Protein AF-A0A0C3SB70-F1 (afdb_monomer_lite)

InterPro domains:
  IPR002893 Zinc finger, MYND-type [PF01753] (57-102)
  IPR002893 Zinc finger, MYND-type [PS50865] (57-102)

pLDDT: mean 76.11, std 19.84, range [34.41, 97.38]

Secondary structure (DSSP, 8-state):
------TT-S--S----HHHHT-HHHHHHHHHHHHHHHHHHHHHHHHHHH-GGGTBBTTT-PEESSGGGSEEP-SS--TTT--EESSHHHHHHHHHHHHHHHS-SS--HHHHHHHTT-SS-S--------------------TTTTT-GGG-EEEEEE-TTSPEEEEEESSS-HHHHHHHHHHHHHHTT--

Sequence (191 aa):
MGCRWRADCPYEGKHDIERFEKLEDLWRAHDERKAEMASAEESREKKVQANPYHYICAGCGLEGTHRSGLQRCGGKCSKQWKPAYCSRDCQRLDWKRHKPFCRSEGAADAWAMSLQRSAPGSDSRSVPYASSTLEPSYIARSYTDVASRKYERRVTTLAPDGRTIQIASSTMTPSSMRELRDVLLRDSLVL

Radius of gyration: 22.34 Å; chains: 1; bounding box: 48×44×57 Å

Foldseek 3Di:
DDPDPDPPPVPPDDPPCVVVVVVVVVVVVVVVVVVVVVVVVVVQVVVCVQQVQLQAAPQQGKGQSDSLLWDWDPALADPRPTGTHNDVVSCVNCCVVCVVRRHDNDPPPVVVVVVVVDDDDDDDDDDDDDDDPDDPPPPPDDPVCLPPSNNKIWDWAQALVRDIDIDIHSPDRPVRSSVVRVVRVVVSVPD

Organism: Phlebiopsis gigantea (strain 11061_1 CR5-6) (NCBI:txid745531)

Structure (mmCIF, N/CA/C/O backbone):
data_AF-A0A0C3SB70-F1
#
_entry.id   AF-A0A0C3SB70-F1
#
loop_
_atom_site.group_PDB
_atom_site.id
_atom_site.type_symbol
_atom_site.label_atom_id
_atom_site.label_alt_id
_atom_site.label_comp_id
_atom_site.label_asym_id
_atom_site.label_entity_id
_atom_site.label_seq_id
_atom_site.pdbx_PDB_ins_code
_atom_site.Cartn_x
_atom_site.Cartn_y
_atom_site.Cartn_z
_atom_site.occupancy
_atom_site.B_iso_or_equiv
_atom_site.auth_seq_id
_atom_site.auth_comp_id
_atom_site.auth_asym_id
_atom_site.auth_atom_id
_atom_site.pdbx_PDB_model_num
ATOM 1 N N . MET A 1 1 ? 3.218 -23.222 -21.198 1.00 41.03 1 MET A N 1
ATOM 2 C CA . MET A 1 1 ? 4.523 -23.549 -21.808 1.00 41.03 1 MET A CA 1
ATOM 3 C C . MET A 1 1 ? 5.573 -22.675 -21.142 1.00 41.03 1 MET A C 1
ATOM 5 O O . MET A 1 1 ? 5.680 -21.509 -21.482 1.00 41.03 1 MET A O 1
ATOM 9 N N . GLY A 1 2 ? 6.238 -23.185 -20.105 1.00 46.25 2 GLY A N 1
ATOM 10 C CA . GLY A 1 2 ? 7.361 -22.502 -19.462 1.00 46.25 2 GLY A CA 1
ATOM 11 C C . GLY A 1 2 ? 8.655 -23.116 -19.976 1.00 46.25 2 GLY A C 1
ATOM 12 O O . GLY A 1 2 ? 8.756 -24.343 -20.030 1.00 46.25 2 GLY A O 1
ATOM 13 N N . CYS A 1 3 ? 9.616 -22.294 -20.388 1.00 46.09 3 CYS A N 1
ATOM 14 C CA . CYS A 1 3 ? 10.944 -22.770 -20.753 1.00 46.09 3 CYS A CA 1
ATOM 15 C C . CYS A 1 3 ? 11.606 -23.351 -19.496 1.00 46.09 3 CYS A C 1
ATOM 17 O O . CYS A 1 3 ? 12.111 -22.618 -18.650 1.00 46.09 3 CYS A O 1
ATOM 19 N N . ARG 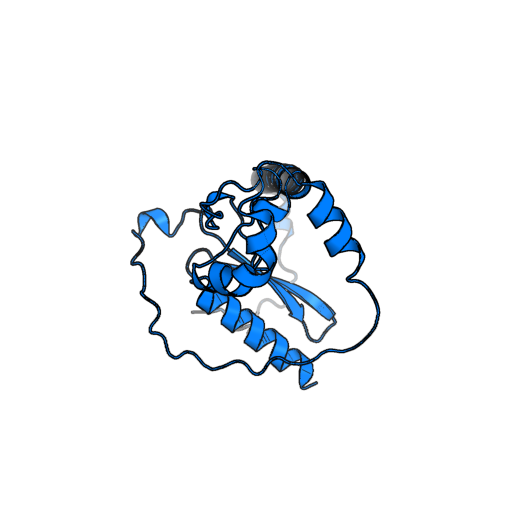A 1 4 ? 11.549 -24.679 -19.342 1.00 54.81 4 ARG A N 1
ATOM 20 C CA . ARG A 1 4 ? 12.392 -25.418 -18.398 1.00 54.81 4 ARG A CA 1
ATOM 21 C C . ARG A 1 4 ? 13.837 -25.096 -18.769 1.00 54.81 4 ARG A C 1
ATOM 23 O O . ARG A 1 4 ? 14.204 -25.310 -19.923 1.00 54.81 4 ARG A O 1
ATOM 30 N N . TRP A 1 5 ? 14.623 -24.606 -17.813 1.00 52.59 5 TRP A N 1
ATOM 31 C CA . TRP A 1 5 ? 16.081 -24.582 -17.924 1.00 52.59 5 TRP A CA 1
ATOM 32 C C . TRP A 1 5 ? 16.526 -25.994 -18.325 1.00 52.59 5 TRP A C 1
ATOM 34 O O . TRP A 1 5 ? 16.388 -26.936 -17.545 1.00 52.59 5 TRP A O 1
ATOM 44 N N . ARG A 1 6 ? 16.931 -26.170 -19.585 1.00 64.00 6 ARG A N 1
ATOM 45 C CA . ARG A 1 6 ? 17.542 -27.413 -20.048 1.00 64.00 6 ARG A CA 1
ATOM 46 C C . ARG A 1 6 ? 19.033 -27.256 -19.805 1.00 64.00 6 ARG A C 1
ATOM 48 O O . ARG A 1 6 ? 19.608 -26.282 -20.279 1.00 64.00 6 ARG A O 1
ATOM 55 N N . ALA A 1 7 ? 19.624 -28.198 -19.074 1.00 61.50 7 ALA A N 1
ATOM 56 C CA . ALA A 1 7 ? 21.077 -28.305 -18.958 1.00 61.50 7 ALA A CA 1
ATOM 57 C C . ALA A 1 7 ? 21.732 -28.429 -20.347 1.00 61.50 7 ALA A C 1
ATOM 59 O O . ALA A 1 7 ? 22.824 -27.929 -20.554 1.00 61.50 7 ALA A O 1
ATOM 60 N N . ASP A 1 8 ? 20.991 -28.968 -21.319 1.00 61.88 8 ASP A N 1
ATOM 61 C CA . ASP A 1 8 ? 21.405 -29.096 -22.717 1.00 61.88 8 ASP A CA 1
ATOM 62 C C . ASP A 1 8 ? 20.968 -27.898 -23.580 1.00 61.88 8 ASP A C 1
ATOM 64 O O . ASP A 1 8 ? 20.611 -28.066 -24.747 1.00 61.88 8 ASP A O 1
ATOM 68 N N . CYS A 1 9 ? 20.889 -26.684 -23.021 1.00 60.03 9 CYS A N 1
ATOM 69 C CA . CYS A 1 9 ? 20.749 -25.498 -23.862 1.00 60.03 9 CYS A CA 1
ATOM 70 C C . CYS A 1 9 ? 22.068 -25.339 -24.636 1.00 60.03 9 CYS A C 1
ATOM 72 O O . CYS A 1 9 ? 23.076 -25.024 -24.010 1.00 60.03 9 CYS A O 1
ATOM 74 N N . PRO A 1 10 ? 22.101 -25.511 -25.972 1.00 62.25 10 PRO A N 1
ATOM 75 C CA . PRO A 1 10 ? 23.348 -25.486 -26.749 1.00 62.25 10 PRO A CA 1
ATOM 76 C C . PRO A 1 10 ? 24.011 -24.096 -26.785 1.00 62.25 10 PRO A C 1
ATOM 78 O O . PRO A 1 10 ? 25.048 -23.906 -27.414 1.00 62.25 10 PRO A O 1
ATOM 81 N N . TYR A 1 11 ? 23.409 -23.111 -26.117 1.00 60.12 11 TYR A N 1
ATOM 82 C CA . TYR A 1 11 ? 23.950 -21.781 -25.887 1.00 60.12 11 TYR A CA 1
ATOM 83 C C . TYR A 1 11 ? 24.844 -21.779 -24.630 1.00 60.12 11 TYR A C 1
ATOM 85 O O . TYR A 1 11 ? 24.561 -21.104 -23.648 1.00 60.12 11 TYR A O 1
ATOM 93 N N . GLU A 1 12 ? 25.951 -22.529 -24.667 1.00 56.75 12 GLU A N 1
ATOM 94 C CA . GLU A 1 12 ? 27.080 -22.356 -23.726 1.00 56.75 12 GLU A CA 1
ATOM 95 C C . GLU A 1 12 ? 27.956 -21.136 -24.090 1.00 56.75 12 GLU A C 1
ATOM 97 O O . GLU A 1 12 ? 28.937 -20.817 -23.418 1.00 56.75 12 GLU A O 1
ATOM 102 N N . GLY A 1 13 ? 27.604 -20.417 -25.160 1.00 60.41 13 GLY A N 1
ATOM 103 C CA . GLY A 1 13 ? 28.254 -19.176 -25.557 1.00 60.41 13 GLY A CA 1
ATOM 104 C C . GLY A 1 13 ? 27.767 -18.003 -24.716 1.00 60.41 13 GLY A C 1
ATOM 105 O O . GLY A 1 13 ? 26.560 -17.834 -24.537 1.00 60.41 13 GLY A O 1
ATOM 106 N N . LYS A 1 14 ? 28.713 -17.174 -24.244 1.00 61.84 14 LYS A N 1
ATOM 107 C CA . LYS A 1 14 ? 28.465 -15.823 -23.714 1.00 61.84 14 LYS A CA 1
ATOM 108 C C . LYS A 1 14 ? 27.306 -15.211 -24.496 1.00 61.84 14 LYS A C 1
ATOM 110 O O . LYS A 1 14 ? 27.421 -15.067 -25.712 1.00 61.84 14 LYS A O 1
ATOM 115 N N . HIS A 1 15 ? 26.186 -14.932 -23.827 1.00 64.81 15 HIS A N 1
ATOM 116 C CA . HIS A 1 15 ? 25.077 -14.234 -24.464 1.00 64.81 15 HIS A CA 1
ATOM 117 C C . HIS A 1 15 ? 25.662 -13.020 -25.186 1.00 64.81 15 HIS A C 1
ATOM 119 O O . HIS A 1 15 ? 26.371 -12.235 -24.558 1.00 64.81 15 HIS A O 1
ATOM 125 N N . ASP A 1 16 ? 25.437 -12.932 -26.498 1.00 70.50 16 ASP A N 1
ATOM 126 C CA . ASP A 1 16 ? 25.886 -11.823 -27.340 1.00 70.50 16 ASP A CA 1
ATOM 127 C C . ASP A 1 16 ? 25.111 -10.566 -26.925 1.00 70.50 16 ASP A C 1
ATOM 129 O O . ASP A 1 16 ? 24.091 -10.196 -27.508 1.00 70.50 16 ASP A O 1
ATOM 133 N N . ILE A 1 17 ? 25.547 -9.984 -25.809 1.00 77.38 17 ILE A N 1
ATOM 134 C CA . ILE A 1 17 ? 25.047 -8.732 -25.254 1.00 77.38 17 ILE A CA 1
ATOM 135 C C . ILE A 1 17 ? 25.550 -7.547 -26.080 1.00 77.38 17 ILE A C 1
ATOM 137 O O . ILE A 1 17 ? 24.854 -6.538 -26.142 1.00 77.38 17 ILE A O 1
ATOM 141 N N . GLU A 1 18 ? 26.667 -7.702 -26.803 1.00 79.56 18 GLU A N 1
ATOM 142 C CA . GLU A 1 18 ? 27.253 -6.671 -27.672 1.00 79.56 18 GLU A CA 1
ATOM 143 C C . GLU A 1 18 ? 26.273 -6.237 -28.769 1.00 79.56 18 GLU A C 1
ATOM 145 O O . GLU A 1 18 ? 26.164 -5.052 -29.100 1.00 79.56 18 GLU A O 1
ATOM 150 N N . ARG A 1 19 ? 25.487 -7.175 -29.317 1.00 81.88 19 ARG A N 1
ATOM 151 C CA . ARG A 1 19 ? 24.420 -6.827 -30.264 1.00 81.88 19 ARG A CA 1
ATOM 152 C C . ARG A 1 19 ? 23.344 -5.931 -29.640 1.00 81.88 19 ARG A C 1
ATOM 154 O O . ARG A 1 19 ? 22.786 -5.087 -30.343 1.00 81.88 19 ARG A O 1
ATOM 161 N N . PHE A 1 20 ? 23.032 -6.117 -28.359 1.00 83.88 20 PHE A N 1
ATOM 162 C CA . PHE A 1 20 ? 22.019 -5.330 -27.655 1.00 83.88 20 PHE A CA 1
ATOM 163 C C . PHE A 1 20 ? 22.566 -4.001 -27.128 1.00 83.88 20 PHE A C 1
ATOM 165 O O . PHE A 1 20 ? 21.788 -3.063 -26.983 1.00 83.88 20 PHE A O 1
ATOM 172 N N . GLU A 1 21 ? 23.873 -3.873 -26.893 1.00 84.25 21 GLU A N 1
ATOM 173 C CA . GLU A 1 21 ? 24.510 -2.607 -26.489 1.00 84.25 21 GLU A CA 1
ATOM 174 C C . GLU A 1 21 ? 24.314 -1.501 -27.534 1.00 84.25 21 GLU A C 1
ATOM 176 O O . GLU A 1 21 ? 24.088 -0.348 -27.180 1.00 84.25 21 GLU A O 1
ATOM 181 N N . LYS A 1 22 ? 24.287 -1.860 -28.824 1.00 90.38 22 LYS A N 1
ATOM 182 C CA . LYS A 1 22 ? 24.061 -0.914 -29.934 1.00 90.38 22 LYS A CA 1
ATOM 183 C C . LYS A 1 22 ? 22.625 -0.382 -30.020 1.00 90.38 22 LYS A C 1
ATOM 185 O O . LYS A 1 22 ? 22.340 0.473 -30.854 1.00 90.38 22 LYS A O 1
ATOM 190 N N . LEU A 1 23 ? 21.702 -0.890 -29.202 1.00 94.38 23 LEU A N 1
ATOM 191 C CA . LEU A 1 23 ? 20.300 -0.469 -29.181 1.00 94.38 23 LEU A CA 1
ATOM 192 C C . LEU A 1 23 ? 20.094 0.712 -28.222 1.00 94.38 23 LEU A C 1
ATOM 194 O O . LEU A 1 23 ? 19.261 0.652 -27.317 1.00 94.38 23 LEU A O 1
ATOM 198 N N . GLU A 1 24 ? 20.859 1.784 -28.417 1.00 94.38 24 GLU A N 1
ATOM 199 C CA . GLU A 1 24 ? 20.892 2.951 -27.523 1.00 94.38 24 GLU A CA 1
ATOM 200 C C . GLU A 1 24 ? 19.497 3.547 -27.279 1.00 94.38 24 GLU A C 1
ATOM 202 O O . GLU A 1 24 ? 19.142 3.870 -26.146 1.00 94.38 24 GLU A O 1
ATOM 207 N N . ASP A 1 25 ? 18.665 3.621 -28.320 1.00 95.38 25 ASP A N 1
ATOM 208 C CA . ASP A 1 25 ? 17.296 4.135 -28.219 1.00 95.38 25 ASP A CA 1
ATOM 209 C C . ASP A 1 25 ? 16.397 3.267 -27.327 1.00 95.38 25 ASP A C 1
ATOM 211 O O . ASP A 1 25 ? 15.567 3.793 -26.582 1.00 95.38 25 ASP A O 1
ATOM 215 N N . LEU A 1 26 ? 16.568 1.940 -27.372 1.00 93.25 26 LEU A N 1
ATOM 216 C CA . LEU A 1 26 ? 15.803 1.019 -26.530 1.00 93.25 26 LEU A CA 1
ATOM 217 C C . LEU A 1 26 ? 16.246 1.104 -25.071 1.00 93.25 26 LEU A C 1
ATOM 219 O O . LEU A 1 26 ? 15.393 1.109 -24.183 1.00 93.25 26 LEU A O 1
ATOM 223 N N . TRP A 1 27 ? 17.551 1.215 -24.814 1.00 93.62 27 TRP A N 1
ATOM 224 C CA . TRP A 1 27 ? 18.066 1.411 -23.458 1.00 93.62 27 TRP A CA 1
ATOM 225 C C . TRP A 1 27 ? 17.632 2.749 -22.870 1.00 93.62 27 TRP A C 1
ATOM 227 O O . TRP A 1 27 ? 17.155 2.785 -21.737 1.00 93.62 27 TRP A O 1
ATOM 237 N N . ARG A 1 28 ? 17.669 3.824 -23.664 1.00 95.88 28 ARG A N 1
ATOM 238 C CA . ARG A 1 28 ? 17.146 5.134 -23.262 1.00 95.88 28 ARG A CA 1
ATOM 239 C C . ARG A 1 28 ? 15.667 5.056 -22.879 1.00 95.88 28 ARG A C 1
ATOM 241 O O . ARG A 1 28 ? 15.303 5.490 -21.792 1.00 95.88 28 ARG A O 1
ATOM 248 N N . ALA A 1 29 ? 14.828 4.435 -23.711 1.00 95.62 29 ALA A N 1
ATOM 249 C CA . ALA A 1 29 ? 13.405 4.257 -23.408 1.00 95.62 29 ALA A CA 1
ATOM 250 C C . ALA A 1 29 ? 13.167 3.394 -22.151 1.00 95.62 29 ALA A C 1
ATOM 252 O O . ALA A 1 29 ? 12.268 3.668 -21.352 1.00 95.62 29 ALA A O 1
ATOM 253 N N . HIS A 1 30 ? 13.974 2.350 -21.954 1.00 93.81 30 HIS A N 1
ATOM 254 C CA . HIS A 1 30 ? 13.929 1.520 -20.753 1.00 93.81 30 HIS A CA 1
ATOM 255 C C . HIS A 1 30 ? 14.286 2.318 -19.491 1.00 93.81 30 HIS A C 1
ATOM 257 O O . HIS A 1 30 ? 13.592 2.213 -18.474 1.00 93.81 30 HIS A O 1
ATOM 263 N N . ASP A 1 31 ? 15.330 3.139 -19.552 1.00 96.19 31 ASP A N 1
ATOM 264 C CA . ASP A 1 31 ? 15.786 3.944 -18.423 1.00 96.19 31 ASP A CA 1
ATOM 265 C C . ASP A 1 31 ? 14.813 5.079 -18.097 1.00 96.19 31 ASP A C 1
ATOM 267 O O . ASP A 1 31 ? 14.486 5.282 -16.926 1.00 96.19 31 ASP A O 1
ATOM 271 N N . GLU A 1 32 ? 14.253 5.740 -19.113 1.00 97.38 32 GLU A N 1
ATOM 272 C CA . GLU A 1 32 ? 13.152 6.695 -18.952 1.00 97.38 32 GLU A CA 1
ATOM 273 C C . GLU A 1 32 ? 11.958 6.045 -18.243 1.00 97.38 32 GLU A C 1
ATOM 275 O O . GLU A 1 32 ? 11.438 6.579 -17.258 1.00 97.38 32 GLU A O 1
ATOM 280 N N . ARG A 1 33 ? 11.561 4.838 -18.670 1.00 95.44 33 ARG A N 1
ATOM 281 C CA . ARG A 1 33 ? 10.473 4.094 -18.027 1.00 95.44 33 ARG A CA 1
ATOM 282 C C . ARG A 1 33 ? 10.798 3.731 -16.578 1.00 95.44 33 ARG A C 1
ATOM 284 O O . ARG A 1 33 ? 9.915 3.801 -15.719 1.00 95.44 33 ARG A O 1
ATOM 291 N N . LYS A 1 34 ? 12.040 3.341 -16.279 1.00 92.81 34 LYS A N 1
ATOM 292 C CA . LYS A 1 34 ? 12.484 3.080 -14.901 1.00 92.81 34 LYS A CA 1
ATOM 293 C C . LYS A 1 34 ? 12.426 4.340 -14.042 1.00 92.81 34 LYS A C 1
ATOM 295 O O . LYS A 1 34 ? 11.945 4.261 -12.913 1.00 92.81 34 LYS A O 1
ATOM 300 N N . ALA A 1 35 ? 12.866 5.480 -14.568 1.00 95.19 35 ALA A N 1
ATOM 301 C CA . ALA A 1 35 ? 12.814 6.759 -13.869 1.00 95.19 35 ALA A CA 1
ATOM 302 C C . ALA A 1 35 ? 11.366 7.189 -13.575 1.00 95.19 35 ALA A C 1
ATOM 304 O O . ALA A 1 35 ? 11.053 7.582 -12.450 1.00 95.19 35 ALA A O 1
ATOM 305 N N . GLU A 1 36 ? 10.458 7.034 -14.544 1.00 94.44 36 GLU A N 1
ATOM 306 C CA . GLU A 1 36 ? 9.025 7.288 -14.359 1.00 94.44 36 GLU A CA 1
ATOM 307 C C . GLU A 1 36 ? 8.439 6.407 -13.242 1.00 94.44 36 GLU A C 1
ATOM 309 O O . GLU A 1 36 ? 7.762 6.897 -12.334 1.00 94.44 36 GLU A O 1
ATOM 314 N N . MET A 1 37 ? 8.737 5.104 -13.272 1.00 86.12 37 MET A N 1
ATOM 315 C CA . MET A 1 37 ? 8.279 4.152 -12.257 1.00 86.12 37 MET A CA 1
ATOM 316 C C . MET A 1 37 ? 8.817 4.493 -10.860 1.00 86.12 37 MET A C 1
ATOM 318 O O . MET A 1 37 ? 8.051 4.442 -9.896 1.00 86.12 37 MET A O 1
ATOM 322 N N . ALA A 1 38 ? 10.089 4.889 -10.751 1.00 90.75 38 ALA A N 1
ATOM 323 C CA . ALA A 1 38 ? 10.705 5.305 -9.491 1.00 90.75 38 ALA A CA 1
ATOM 324 C C . ALA A 1 38 ? 10.064 6.588 -8.931 1.00 90.75 38 ALA A C 1
ATOM 326 O O . ALA A 1 38 ? 9.707 6.642 -7.755 1.00 90.75 38 ALA A O 1
ATOM 327 N N . SER A 1 39 ? 9.824 7.596 -9.775 1.00 94.44 39 SER A N 1
ATOM 328 C CA . SER A 1 39 ? 9.145 8.835 -9.365 1.00 94.44 39 SER A CA 1
ATOM 329 C C . SER A 1 39 ? 7.700 8.586 -8.903 1.00 94.44 39 SER A C 1
ATOM 331 O O . SER A 1 39 ? 7.224 9.167 -7.916 1.00 94.44 39 SER A O 1
ATOM 333 N N . ALA A 1 40 ? 6.989 7.678 -9.581 1.00 88.75 40 ALA A N 1
ATOM 334 C CA . ALA A 1 40 ? 5.646 7.265 -9.189 1.00 88.75 40 ALA A CA 1
ATOM 335 C C . ALA A 1 40 ? 5.635 6.535 -7.833 1.00 88.75 40 ALA A C 1
ATOM 337 O O . ALA A 1 40 ? 4.717 6.742 -7.030 1.00 88.75 40 ALA A O 1
ATOM 338 N N . GLU A 1 41 ? 6.644 5.704 -7.563 1.00 88.06 41 GLU A N 1
ATOM 339 C CA . GLU A 1 41 ? 6.830 5.024 -6.281 1.00 88.06 41 GLU A CA 1
ATOM 340 C C . GLU A 1 41 ? 7.144 6.005 -5.150 1.00 88.06 41 GLU A C 1
ATOM 342 O O . GLU A 1 41 ? 6.432 6.000 -4.147 1.00 88.06 41 GLU A O 1
ATOM 347 N N . GLU A 1 42 ? 8.082 6.931 -5.344 1.00 91.75 42 GLU A N 1
ATOM 348 C CA . GLU A 1 42 ? 8.407 7.968 -4.356 1.00 91.75 42 GLU A CA 1
ATOM 349 C C . GLU A 1 42 ? 7.172 8.823 -4.017 1.00 91.75 42 GLU A C 1
ATOM 351 O O . GLU A 1 42 ? 6.842 9.084 -2.856 1.00 91.75 42 GLU A O 1
ATOM 356 N N . SER A 1 43 ? 6.409 9.216 -5.040 1.00 92.44 43 SER A N 1
ATOM 357 C CA . SER A 1 43 ? 5.154 9.953 -4.863 1.00 92.44 43 SER A CA 1
ATOM 358 C C . SER A 1 43 ? 4.105 9.149 -4.087 1.00 92.44 43 SER A C 1
ATOM 360 O O . SER A 1 43 ? 3.284 9.725 -3.363 1.00 92.44 43 SER A O 1
ATOM 362 N N . ARG A 1 44 ? 4.088 7.820 -4.239 1.00 88.69 44 ARG A N 1
ATOM 363 C CA . ARG A 1 44 ? 3.218 6.920 -3.471 1.00 88.69 44 ARG A CA 1
ATOM 364 C C . ARG A 1 44 ? 3.687 6.836 -2.025 1.00 88.69 44 ARG A C 1
ATOM 366 O O . ARG A 1 44 ? 2.861 6.997 -1.131 1.00 88.69 44 ARG A O 1
ATOM 373 N N . GLU A 1 45 ? 4.976 6.634 -1.793 1.00 88.94 45 GLU A N 1
ATOM 374 C CA . GLU A 1 45 ? 5.563 6.541 -0.456 1.00 88.94 45 GLU A CA 1
ATOM 375 C C . GLU A 1 45 ? 5.328 7.813 0.351 1.00 88.94 45 GLU A C 1
ATOM 377 O O . GLU A 1 45 ? 4.815 7.724 1.463 1.00 88.94 45 GLU A O 1
ATOM 382 N N . LYS A 1 46 ? 5.514 8.998 -0.244 1.00 93.00 46 LYS A N 1
ATOM 383 C CA . LYS A 1 46 ? 5.147 10.281 0.385 1.00 93.00 46 LYS A CA 1
ATOM 384 C C . LYS A 1 46 ? 3.676 10.311 0.824 1.00 93.00 46 LYS A C 1
ATOM 386 O O . LYS A 1 46 ? 3.351 10.752 1.927 1.00 93.00 46 LYS A O 1
ATOM 391 N N . LYS A 1 47 ? 2.754 9.806 -0.009 1.00 91.06 47 LYS A N 1
ATOM 392 C CA . LYS A 1 47 ? 1.313 9.734 0.319 1.00 91.06 47 LYS A CA 1
ATOM 393 C C . LYS A 1 47 ? 1.004 8.714 1.417 1.00 91.06 47 LYS A C 1
ATOM 395 O O . LYS A 1 47 ? 0.056 8.944 2.174 1.00 91.06 47 LYS A O 1
ATOM 400 N N . VAL A 1 48 ? 1.729 7.595 1.458 1.00 88.69 48 VAL A N 1
ATOM 401 C CA . VAL A 1 48 ? 1.597 6.547 2.483 1.00 88.69 48 VAL A CA 1
ATOM 402 C C . VAL A 1 48 ? 2.152 7.051 3.811 1.00 88.69 48 VAL A C 1
ATOM 404 O O . VAL A 1 48 ? 1.446 6.990 4.811 1.00 88.69 48 VAL A O 1
ATOM 407 N N . GLN A 1 49 ? 3.341 7.652 3.812 1.00 88.38 49 GLN A N 1
ATOM 408 C CA . GLN A 1 49 ? 3.980 8.227 4.994 1.00 88.38 49 GLN A CA 1
ATOM 409 C C . GLN A 1 49 ? 3.130 9.337 5.622 1.00 88.38 49 GLN A C 1
ATOM 411 O O . GLN A 1 49 ? 2.998 9.399 6.841 1.00 88.38 49 GLN A O 1
ATOM 416 N N . ALA A 1 50 ? 2.476 10.166 4.802 1.00 90.44 50 ALA A N 1
ATOM 417 C CA . ALA A 1 50 ? 1.569 11.197 5.299 1.00 90.44 50 ALA A CA 1
ATOM 418 C C . ALA A 1 50 ? 0.322 10.630 6.008 1.00 90.44 50 ALA A C 1
ATOM 420 O O . ALA A 1 50 ? -0.248 11.301 6.863 1.00 90.44 50 ALA A O 1
ATOM 421 N N . ASN A 1 51 ? -0.168 9.443 5.621 1.00 89.06 51 ASN A N 1
ATOM 422 C CA . ASN A 1 51 ? -1.379 8.831 6.188 1.00 89.06 51 ASN A CA 1
ATOM 423 C C . ASN A 1 51 ? -1.299 7.289 6.148 1.00 89.06 51 ASN A C 1
ATOM 425 O O . ASN A 1 51 ? -2.005 6.666 5.342 1.00 89.06 51 ASN A O 1
ATOM 429 N N . PRO A 1 52 ? -0.496 6.646 7.015 1.00 86.81 52 PRO A N 1
ATOM 430 C CA . PRO A 1 52 ? -0.250 5.203 6.928 1.00 86.81 52 PRO A CA 1
ATOM 431 C C . PRO A 1 52 ? -1.532 4.381 7.140 1.00 86.81 52 PRO A C 1
ATOM 433 O O . PRO A 1 52 ? -1.795 3.410 6.432 1.00 86.81 52 PRO A O 1
ATOM 436 N N . TYR A 1 53 ? -2.419 4.842 8.025 1.00 88.50 53 TYR A N 1
ATOM 437 C CA . TYR A 1 53 ? -3.681 4.167 8.363 1.00 88.50 53 TYR A CA 1
ATOM 438 C C . TYR A 1 53 ? -4.704 4.106 7.220 1.00 88.50 53 TYR A C 1
ATOM 440 O O . TYR A 1 53 ? -5.714 3.415 7.339 1.00 88.50 53 TYR A O 1
ATOM 448 N N . HIS A 1 54 ? -4.488 4.835 6.118 1.00 91.81 54 HIS A N 1
ATOM 449 C CA . HIS A 1 54 ? -5.385 4.789 4.954 1.00 91.81 54 HIS A CA 1
ATOM 450 C C . HIS A 1 54 ? -5.064 3.632 4.008 1.00 91.81 54 HIS A C 1
ATOM 452 O O . HIS A 1 54 ? -5.915 3.276 3.194 1.00 91.81 54 HIS A O 1
ATOM 458 N N . TYR A 1 55 ? -3.865 3.061 4.112 1.00 92.56 55 TYR A N 1
ATOM 459 C CA . TYR A 1 55 ? -3.381 2.013 3.216 1.00 92.56 55 TYR A CA 1
ATOM 460 C C . TYR A 1 55 ? -3.215 0.669 3.918 1.00 92.56 55 TYR A C 1
ATOM 462 O O . TYR A 1 55 ? -3.005 -0.324 3.242 1.00 92.56 55 TYR A O 1
ATOM 470 N N . ILE A 1 56 ? -3.367 0.606 5.242 1.00 93.56 56 ILE A N 1
ATOM 471 C CA . ILE A 1 56 ? -3.210 -0.625 6.021 1.00 93.56 56 ILE A CA 1
ATOM 472 C C . ILE A 1 56 ? -4.551 -1.009 6.647 1.00 93.56 56 ILE A C 1
ATOM 474 O O . ILE A 1 56 ? -5.224 -0.198 7.284 1.00 93.56 56 ILE A O 1
ATOM 478 N N . CYS A 1 57 ? -4.946 -2.269 6.482 1.00 94.50 57 CYS A N 1
ATOM 479 C CA . CYS A 1 57 ? -6.129 -2.824 7.120 1.00 94.50 57 CYS A CA 1
ATOM 480 C C . CYS A 1 57 ? -5.916 -2.943 8.636 1.00 94.50 57 CYS A C 1
ATOM 482 O O . CYS A 1 57 ? -5.121 -3.761 9.086 1.00 94.50 57 CYS A O 1
ATOM 484 N N . ALA A 1 58 ? -6.690 -2.219 9.443 1.00 95.12 58 ALA A N 1
ATOM 485 C CA . ALA A 1 58 ? -6.541 -2.208 10.902 1.00 95.12 58 ALA A CA 1
ATOM 486 C C . ALA A 1 58 ? -6.860 -3.554 11.585 1.00 95.12 58 ALA A C 1
ATOM 488 O O . ALA A 1 58 ? -6.444 -3.782 12.720 1.00 95.12 58 ALA A O 1
ATOM 489 N N . GLY A 1 59 ? -7.601 -4.441 10.908 1.00 94.19 59 GLY A N 1
ATOM 490 C CA . GLY A 1 59 ? -7.991 -5.745 11.453 1.00 94.19 59 GLY A CA 1
ATOM 491 C C . GLY A 1 59 ? -7.033 -6.892 11.125 1.00 94.19 59 GLY A C 1
ATOM 492 O O . GLY A 1 59 ? -6.968 -7.848 11.885 1.00 94.19 59 GLY A O 1
ATOM 493 N N . CYS A 1 60 ? -6.320 -6.842 9.996 1.00 91.31 60 CYS A N 1
ATOM 494 C CA . CYS A 1 60 ? -5.414 -7.930 9.600 1.00 91.31 60 CYS A CA 1
ATOM 495 C C . CYS A 1 60 ? -4.060 -7.476 9.057 1.00 91.31 60 CYS A C 1
ATOM 497 O O . CYS A 1 60 ? -3.237 -8.334 8.789 1.00 91.31 60 CYS A O 1
ATOM 499 N N . GLY A 1 61 ? -3.804 -6.183 8.870 1.00 90.56 61 GLY A N 1
ATOM 500 C CA . GLY A 1 61 ? -2.524 -5.672 8.372 1.00 90.56 61 GLY A CA 1
ATOM 501 C C . GLY A 1 61 ? -2.332 -5.733 6.853 1.00 90.56 61 GLY A C 1
ATOM 502 O O . GLY A 1 61 ? -1.268 -5.368 6.382 1.00 90.56 61 GLY A O 1
ATOM 503 N N . LEU A 1 62 ? -3.330 -6.168 6.072 1.00 90.75 62 LEU A N 1
ATOM 504 C CA . LEU A 1 62 ? -3.241 -6.136 4.605 1.00 90.75 62 LEU A CA 1
ATOM 505 C C . LEU A 1 62 ? -3.056 -4.715 4.073 1.00 90.75 62 LEU A C 1
ATOM 507 O O . LEU A 1 62 ? -3.812 -3.815 4.448 1.00 90.75 62 LEU A O 1
ATOM 511 N N . GLU A 1 63 ? -2.131 -4.554 3.133 1.00 92.06 63 GLU A N 1
ATOM 512 C CA . GLU A 1 63 ? -1.844 -3.274 2.499 1.00 92.06 63 GLU A CA 1
ATOM 513 C C . GLU A 1 63 ? -2.647 -3.113 1.202 1.00 92.06 63 GLU A C 1
ATOM 515 O O . GLU A 1 63 ? -2.679 -3.990 0.335 1.00 92.06 63 GLU A O 1
ATOM 520 N N . GLY A 1 64 ? -3.330 -1.983 1.060 1.00 90.38 64 GLY A N 1
ATOM 521 C CA . GLY A 1 64 ? -3.952 -1.549 -0.182 1.00 90.38 64 GLY A CA 1
ATOM 522 C C . GLY A 1 64 ? -3.021 -0.604 -0.930 1.00 90.38 64 GLY A C 1
ATOM 523 O O . GLY A 1 64 ? -2.517 0.354 -0.357 1.00 90.38 64 GLY A O 1
ATOM 524 N N . THR A 1 65 ? -2.847 -0.814 -2.231 1.00 86.94 65 THR A N 1
ATOM 525 C CA . THR A 1 65 ? -2.070 0.106 -3.088 1.00 86.94 65 THR A CA 1
ATOM 526 C C . THR A 1 65 ? -2.730 1.476 -3.255 1.00 86.94 65 THR A C 1
ATOM 528 O O . THR A 1 65 ? -2.057 2.484 -3.468 1.00 86.94 65 THR A O 1
ATOM 531 N N . HIS A 1 66 ? -4.057 1.528 -3.124 1.00 87.50 66 HIS A N 1
ATOM 532 C CA . HIS A 1 66 ? -4.857 2.741 -3.217 1.00 87.50 66 HIS A CA 1
ATOM 533 C C . HIS A 1 66 ? -5.799 2.879 -2.023 1.00 87.50 66 HIS A C 1
ATOM 535 O O . HIS A 1 66 ? -6.324 1.893 -1.505 1.00 87.50 66 HIS A O 1
ATOM 541 N N . ARG A 1 67 ? -6.130 4.130 -1.674 1.00 88.75 67 ARG A N 1
ATOM 542 C CA . ARG A 1 67 ? -7.093 4.459 -0.605 1.00 88.75 67 ARG A CA 1
ATOM 543 C C . ARG A 1 67 ? -8.476 3.829 -0.813 1.00 88.75 67 ARG A C 1
ATOM 545 O O . ARG A 1 67 ? -9.171 3.552 0.154 1.00 88.75 67 ARG A O 1
ATOM 552 N N . SER A 1 68 ? -8.884 3.612 -2.065 1.00 87.62 68 SER A N 1
ATOM 553 C CA . SER A 1 68 ? -10.155 2.962 -2.418 1.00 87.62 68 SER A CA 1
ATOM 554 C C . SER A 1 68 ? -10.120 1.434 -2.339 1.00 87.62 68 SER A C 1
ATOM 556 O O . SER A 1 68 ? -11.165 0.800 -2.453 1.00 87.62 68 SER A O 1
ATOM 558 N N . GLY A 1 69 ? -8.936 0.833 -2.187 1.00 86.75 69 GLY A N 1
ATOM 559 C CA . GLY A 1 69 ? -8.773 -0.615 -2.054 1.00 86.75 69 GLY A CA 1
ATOM 560 C C . GLY A 1 69 ? -9.260 -1.164 -0.708 1.00 86.75 69 GLY A C 1
ATOM 561 O O . GLY A 1 69 ? -9.461 -2.376 -0.588 1.00 86.75 69 GLY A O 1
ATOM 562 N N . LEU A 1 70 ? -9.480 -0.280 0.273 1.00 92.25 70 LEU A N 1
ATOM 563 C CA . LEU A 1 70 ? -9.944 -0.582 1.623 1.00 92.25 70 LEU A CA 1
ATOM 564 C C . LEU A 1 70 ? -11.211 0.225 1.961 1.00 92.25 70 LEU A C 1
ATOM 566 O O . LEU A 1 70 ? -11.381 1.376 1.565 1.00 92.25 70 LEU A O 1
ATOM 570 N N . GLN A 1 71 ? -12.109 -0.387 2.725 1.00 93.31 71 GLN A N 1
ATOM 571 C CA . GLN A 1 71 ? -13.328 0.218 3.252 1.00 93.31 71 GLN A CA 1
ATOM 572 C C . GLN A 1 71 ? -13.013 1.015 4.518 1.00 93.31 71 GLN A C 1
ATOM 574 O O . GLN A 1 71 ? -12.336 0.522 5.414 1.00 93.31 71 GLN A O 1
ATOM 579 N N . ARG A 1 72 ? -13.523 2.241 4.634 1.00 94.25 72 ARG A N 1
ATOM 580 C CA . ARG A 1 72 ? -13.317 3.070 5.831 1.00 94.25 72 ARG A CA 1
ATOM 581 C C . ARG A 1 72 ? -14.440 2.876 6.839 1.00 94.25 72 ARG A C 1
ATOM 583 O O . ARG A 1 72 ? -15.573 2.585 6.459 1.00 94.25 72 ARG A O 1
ATOM 590 N N . CYS A 1 73 ? -14.152 3.120 8.118 1.00 95.00 73 CYS A N 1
ATOM 591 C CA . CYS A 1 73 ? -15.206 3.177 9.129 1.00 95.00 73 CYS A CA 1
ATOM 592 C C . CYS A 1 73 ? -16.270 4.240 8.771 1.00 95.00 73 CYS A C 1
ATOM 594 O O . CYS A 1 73 ? -15.950 5.407 8.514 1.00 95.00 73 CYS A O 1
ATOM 596 N N . GLY A 1 74 ? -17.545 3.839 8.792 1.00 92.62 74 GLY A N 1
ATOM 597 C CA . GLY A 1 74 ? -18.694 4.717 8.540 1.00 92.62 74 GLY A CA 1
ATOM 598 C C . GLY A 1 74 ? -19.060 5.646 9.704 1.00 92.62 74 GLY A C 1
ATOM 599 O O . GLY A 1 74 ? -19.935 6.488 9.549 1.00 92.62 74 GLY A O 1
ATOM 600 N N . GLY A 1 75 ? -18.407 5.514 10.863 1.00 92.06 75 GLY A N 1
ATOM 601 C CA . GLY A 1 75 ? -18.679 6.338 12.043 1.00 92.06 75 GLY A CA 1
ATOM 602 C C . GLY A 1 75 ? -18.112 7.761 11.978 1.00 92.06 75 GLY A C 1
ATOM 603 O O . GLY A 1 75 ? -17.509 8.175 10.983 1.00 92.06 75 GLY A O 1
ATOM 604 N N . LYS A 1 76 ? -18.271 8.500 13.082 1.00 89.94 76 LYS A N 1
ATOM 605 C CA . LYS A 1 76 ? -17.859 9.906 13.237 1.00 89.94 76 LYS A CA 1
ATOM 606 C C . LYS A 1 76 ? -16.403 10.099 13.699 1.00 89.94 76 LYS A C 1
ATOM 608 O O . LYS A 1 76 ? -16.005 11.218 13.998 1.00 89.94 76 LYS A O 1
ATOM 613 N N . CYS A 1 77 ? -15.593 9.038 13.735 1.00 89.75 77 CYS A N 1
ATOM 614 C CA . CYS A 1 77 ? -14.169 9.145 14.066 1.00 89.75 77 CYS A CA 1
ATOM 615 C C . CYS A 1 77 ? -13.422 10.110 13.129 1.00 89.75 77 CYS A C 1
ATOM 617 O O . CYS A 1 77 ? -13.770 10.262 11.949 1.00 89.75 77 CYS A O 1
ATOM 619 N N . SER A 1 78 ? -12.376 10.748 13.661 1.00 87.25 78 SER A N 1
ATOM 620 C CA . SER A 1 78 ? -11.615 11.780 12.953 1.00 87.25 78 SER A CA 1
ATOM 621 C C . SER A 1 78 ? -11.012 11.254 11.645 1.00 87.25 78 SER A C 1
ATOM 623 O O . SER A 1 78 ? -10.610 10.098 11.535 1.00 87.25 78 SER A O 1
ATOM 625 N N . LYS A 1 79 ? -10.920 12.105 10.614 1.00 85.88 79 LYS A N 1
ATOM 626 C CA . LYS A 1 79 ? -10.438 11.688 9.281 1.00 85.88 79 LYS A CA 1
ATOM 627 C C . LYS A 1 79 ? -9.000 11.153 9.292 1.00 85.88 79 LYS A C 1
ATOM 629 O O . LYS A 1 79 ? -8.685 10.318 8.440 1.00 85.88 79 LYS A O 1
ATOM 634 N N . GLN A 1 80 ? -8.174 11.635 10.220 1.00 82.62 80 GLN A N 1
ATOM 635 C CA . GLN A 1 80 ? -6.774 11.236 10.394 1.00 82.62 80 GLN A CA 1
ATOM 636 C C . GLN A 1 80 ? -6.666 9.825 10.991 1.00 82.62 80 GLN A C 1
ATOM 638 O O . GLN A 1 80 ? -5.918 9.004 10.470 1.00 82.62 80 GLN A O 1
ATOM 643 N N . TRP A 1 81 ? -7.495 9.507 11.992 1.00 81.94 81 TRP A N 1
ATOM 644 C CA . TRP A 1 81 ? -7.462 8.224 12.708 1.00 81.94 81 TRP A CA 1
ATOM 645 C C . TRP A 1 81 ? -8.530 7.228 12.260 1.00 81.94 81 TRP A C 1
ATOM 647 O O . TRP A 1 81 ? -8.652 6.144 12.823 1.00 81.94 81 TRP A O 1
ATOM 657 N N . LYS A 1 82 ? -9.344 7.585 11.264 1.00 91.56 82 LYS A N 1
ATOM 658 C CA . LYS A 1 82 ? -10.420 6.732 10.764 1.00 91.56 82 LYS A CA 1
ATOM 659 C C . LYS A 1 82 ? -9.820 5.495 10.079 1.00 91.56 82 LYS A C 1
ATOM 661 O O . LYS A 1 82 ? -9.259 5.648 8.986 1.00 91.56 82 LYS A O 1
ATOM 666 N N . PRO A 1 83 ? -9.982 4.298 10.675 1.00 94.31 83 PRO A N 1
ATOM 667 C CA . PRO A 1 83 ? -9.322 3.085 10.218 1.00 94.31 83 PRO A CA 1
ATOM 668 C C . PRO A 1 83 ? -9.873 2.615 8.872 1.00 94.31 83 PRO A C 1
ATOM 670 O O . PRO A 1 83 ? -11.028 2.891 8.510 1.00 94.31 83 PRO A O 1
ATOM 673 N N . ALA A 1 84 ? -9.024 1.890 8.149 1.00 95.50 84 ALA A N 1
ATOM 674 C CA . ALA A 1 84 ? -9.343 1.217 6.904 1.00 95.50 84 ALA A CA 1
ATOM 675 C C . ALA A 1 84 ? -9.409 -0.305 7.120 1.00 95.50 84 ALA A C 1
ATOM 677 O O . ALA A 1 84 ? -8.688 -0.866 7.943 1.00 95.50 84 ALA A O 1
ATOM 678 N N . TYR A 1 85 ? -10.278 -0.986 6.378 1.00 95.44 85 TYR A N 1
ATOM 679 C CA . TYR A 1 85 ? -10.548 -2.414 6.500 1.00 95.44 85 TYR A CA 1
ATOM 680 C C . TYR A 1 85 ? -10.666 -3.056 5.125 1.00 95.44 85 TYR A C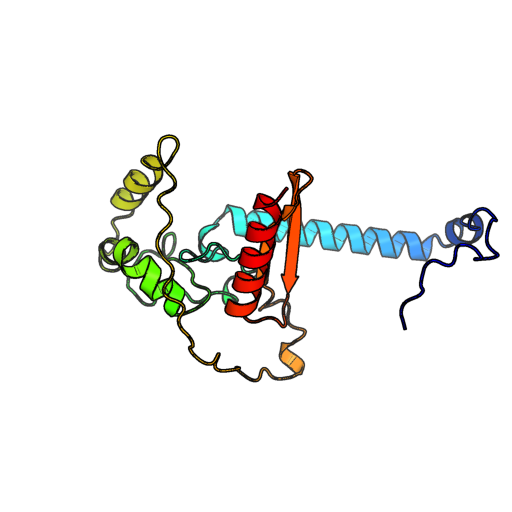 1
ATOM 682 O O . TYR A 1 85 ? -11.280 -2.508 4.217 1.00 95.44 85 TYR A O 1
ATOM 690 N N . CYS A 1 86 ? -10.128 -4.258 4.960 1.00 93.44 86 CYS A N 1
ATOM 691 C CA . CYS A 1 86 ? -10.271 -4.994 3.706 1.00 93.44 86 CYS A CA 1
ATOM 692 C C . CYS A 1 86 ? -11.642 -5.685 3.566 1.00 93.44 86 CYS A C 1
ATOM 694 O O . CYS A 1 86 ? -12.020 -6.064 2.461 1.00 93.44 86 CYS A O 1
ATOM 696 N N . SER A 1 87 ? -12.364 -5.874 4.677 1.00 93.62 87 SER A N 1
ATOM 697 C CA . SER A 1 87 ? -13.686 -6.505 4.741 1.00 93.62 87 SER A CA 1
ATOM 698 C C . SER A 1 87 ? -14.452 -6.069 5.997 1.00 93.62 87 SER A C 1
ATOM 700 O O . SER A 1 87 ? -13.857 -5.588 6.968 1.00 93.62 87 SER A O 1
ATOM 702 N N . ARG A 1 88 ? -15.773 -6.302 6.011 1.00 94.44 88 ARG A N 1
ATOM 703 C CA . ARG A 1 88 ? -16.623 -6.087 7.197 1.00 94.44 88 ARG A CA 1
ATOM 704 C C . ARG A 1 88 ? -16.204 -6.953 8.385 1.00 94.44 88 ARG A C 1
ATOM 706 O O . ARG A 1 88 ? -16.342 -6.518 9.523 1.00 94.44 88 ARG A O 1
ATOM 713 N N . ASP A 1 89 ? -15.649 -8.137 8.151 1.00 95.12 89 ASP A N 1
ATOM 714 C CA . ASP A 1 89 ? -15.197 -9.011 9.240 1.00 95.12 89 ASP A CA 1
ATOM 715 C C . ASP A 1 89 ? -13.981 -8.435 9.954 1.00 95.12 89 ASP A C 1
ATOM 717 O O . ASP A 1 89 ? -13.956 -8.395 11.180 1.00 95.12 89 ASP A O 1
ATOM 721 N N . CYS A 1 90 ? -13.024 -7.865 9.214 1.00 95.88 90 CYS A N 1
ATOM 722 C CA . CYS A 1 90 ? -11.929 -7.114 9.829 1.00 95.88 90 CYS A CA 1
ATOM 723 C C . CYS A 1 90 ? -12.422 -5.922 10.647 1.00 95.88 90 CYS A C 1
ATOM 725 O O . CYS A 1 90 ? -11.869 -5.655 11.711 1.00 95.88 90 CYS A O 1
ATOM 727 N N . GLN A 1 91 ? -13.465 -5.232 10.181 1.00 95.56 91 GLN A N 1
ATOM 728 C CA . GLN A 1 91 ? -14.078 -4.154 10.950 1.00 95.56 91 GLN A CA 1
ATOM 729 C C . GLN A 1 91 ? -14.713 -4.672 12.247 1.00 95.56 91 GLN A C 1
ATOM 731 O O . GLN A 1 91 ? -14.534 -4.057 13.293 1.00 95.56 91 GLN A O 1
ATOM 736 N N . ARG A 1 92 ? -15.432 -5.801 12.206 1.00 95.38 92 ARG A N 1
ATOM 737 C CA . ARG A 1 92 ? -16.041 -6.423 13.396 1.00 95.38 92 ARG A CA 1
ATOM 738 C C . ARG A 1 92 ? -14.990 -6.900 14.399 1.00 95.38 92 ARG A C 1
ATOM 740 O O . ARG A 1 92 ? -15.172 -6.687 15.594 1.00 95.38 92 ARG A O 1
ATOM 747 N N . LEU A 1 93 ? -13.900 -7.501 13.919 1.00 94.50 93 LEU A N 1
ATOM 748 C CA . LEU A 1 93 ? -12.778 -7.949 14.752 1.00 94.50 93 LEU A CA 1
ATOM 749 C C . LEU A 1 93 ? -12.127 -6.772 15.489 1.00 94.50 93 LEU A C 1
ATOM 751 O O . LEU A 1 93 ? -11.924 -6.832 16.699 1.00 94.50 93 LEU A O 1
ATOM 755 N N . ASP A 1 94 ? -11.877 -5.671 14.780 1.00 95.12 94 ASP A N 1
ATOM 756 C CA . ASP A 1 94 ? -11.307 -4.451 15.358 1.00 95.12 94 ASP A CA 1
ATOM 757 C C . ASP A 1 94 ? -12.323 -3.631 16.179 1.00 95.12 94 ASP A C 1
ATOM 759 O O . ASP A 1 94 ? -11.946 -2.757 16.960 1.00 95.12 94 ASP A O 1
ATOM 763 N N . TRP A 1 95 ? -13.627 -3.909 16.058 1.00 93.69 95 TRP A N 1
ATOM 764 C CA . TRP A 1 95 ? -14.683 -3.071 16.632 1.00 93.69 95 TRP A CA 1
ATOM 765 C C . TRP A 1 95 ? -14.557 -2.892 18.143 1.00 93.69 95 TRP A C 1
ATOM 767 O O . TRP A 1 95 ? -14.762 -1.787 18.634 1.00 93.69 95 TRP A O 1
ATOM 777 N N . LYS A 1 96 ? -14.181 -3.936 18.893 1.00 92.31 96 LYS A N 1
ATOM 778 C CA . LYS A 1 96 ? -14.002 -3.835 20.354 1.00 92.31 96 LYS A CA 1
ATOM 779 C C . LYS A 1 96 ? -12.965 -2.769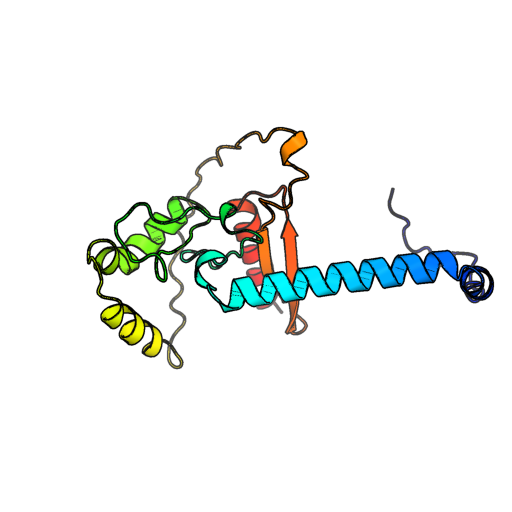 20.729 1.00 92.31 96 LYS A C 1
ATOM 781 O O . LYS A 1 96 ? -13.191 -2.020 21.675 1.00 92.31 96 LYS A O 1
ATOM 786 N N . ARG A 1 97 ? -11.881 -2.668 19.951 1.00 91.38 97 ARG A N 1
ATOM 787 C CA . ARG A 1 97 ? -10.807 -1.679 20.120 1.00 91.38 97 ARG A CA 1
ATOM 788 C C . ARG A 1 97 ? -11.194 -0.310 19.560 1.00 91.38 97 ARG A C 1
ATOM 790 O O . ARG A 1 97 ? -10.908 0.701 20.186 1.00 91.38 97 ARG A O 1
ATOM 797 N N . HIS A 1 98 ? -11.852 -0.260 18.402 1.00 90.94 98 HIS A N 1
ATOM 798 C CA . HIS A 1 98 ? -12.186 0.997 17.725 1.00 90.94 98 HIS A CA 1
ATOM 799 C C . HIS A 1 98 ? -13.412 1.721 18.311 1.00 90.94 98 HIS A C 1
ATOM 801 O O . HIS A 1 98 ? -13.470 2.951 18.302 1.00 90.94 98 HIS A O 1
ATOM 807 N N . LYS A 1 99 ? -14.402 0.984 18.833 1.00 91.50 99 LYS A N 1
ATOM 808 C CA . LYS A 1 99 ? -15.699 1.509 19.302 1.00 91.50 99 LYS A CA 1
ATOM 809 C C . LYS A 1 99 ? -15.593 2.712 20.255 1.00 91.50 99 LYS A C 1
ATOM 811 O O . LYS A 1 99 ? -16.359 3.652 20.026 1.00 91.50 99 LYS A O 1
ATOM 816 N N . PRO A 1 100 ? -14.692 2.745 21.262 1.00 87.94 100 PRO A N 1
ATOM 817 C CA . PRO A 1 100 ? -14.552 3.897 22.160 1.00 87.94 100 PRO A CA 1
ATOM 818 C C . PRO A 1 100 ? -14.229 5.203 21.420 1.00 87.94 100 PRO A C 1
ATOM 820 O O . PRO A 1 100 ? -14.716 6.265 21.791 1.00 87.94 100 PRO A O 1
ATOM 823 N N . PHE A 1 101 ? -13.480 5.110 20.320 1.00 82.50 101 PHE A N 1
ATOM 824 C CA . PHE A 1 101 ? -13.007 6.250 19.527 1.00 82.50 101 PHE A CA 1
ATOM 825 C C . PHE A 1 101 ? -13.892 6.540 18.306 1.00 82.50 101 PHE A C 1
ATOM 827 O O . PHE A 1 101 ? -13.743 7.554 17.630 1.00 82.50 101 PHE A O 1
ATOM 834 N N . CYS A 1 102 ? -14.823 5.640 17.984 1.00 89.06 102 CYS A N 1
ATOM 835 C CA . CYS A 1 102 ? -15.718 5.786 16.838 1.00 89.06 102 CYS A CA 1
ATOM 836 C C . CYS A 1 102 ? -16.813 6.847 17.064 1.00 89.06 102 CYS A C 1
ATOM 838 O O . CYS A 1 102 ? -17.389 7.354 16.096 1.00 89.06 102 CYS A O 1
ATOM 840 N N . ARG A 1 103 ? -17.135 7.132 18.333 1.00 78.06 103 ARG A N 1
ATOM 841 C CA . ARG A 1 103 ? -18.240 8.011 18.752 1.00 78.06 103 ARG A CA 1
ATOM 842 C C . ARG A 1 103 ? -17.785 9.371 19.274 1.00 78.06 103 ARG A C 1
ATOM 844 O O . ARG A 1 103 ? -18.594 10.290 19.268 1.00 78.06 103 ARG A O 1
ATOM 851 N N . SER A 1 104 ? -16.538 9.497 19.724 1.00 63.94 104 SER A N 1
ATOM 852 C CA . SER A 1 104 ? -16.004 10.770 20.190 1.00 63.94 104 SER A CA 1
ATOM 853 C C . SER A 1 104 ? -15.672 11.647 18.986 1.00 63.94 104 SER A C 1
ATOM 855 O O . SER A 1 104 ? -14.767 11.362 18.200 1.00 63.94 104 SER A O 1
ATOM 857 N N . GLU A 1 105 ? -16.427 12.729 18.825 1.00 57.78 105 GLU A N 1
ATOM 858 C CA . GLU A 1 105 ? -16.033 13.847 17.976 1.00 57.78 105 GLU A CA 1
ATOM 859 C C . GLU A 1 105 ? -14.785 14.485 18.617 1.00 57.78 105 GLU A C 1
ATOM 861 O O . GLU A 1 105 ? -14.888 15.403 19.416 1.00 57.78 105 GLU A O 1
ATOM 866 N N . GLY A 1 106 ? -13.590 13.942 18.348 1.00 53.28 106 GLY A N 1
ATOM 867 C CA . GLY A 1 106 ? -12.335 14.663 18.600 1.00 53.28 106 GLY A CA 1
ATOM 868 C C . GLY A 1 106 ? -11.378 14.169 19.690 1.00 53.28 106 GLY A C 1
ATOM 869 O O . GLY A 1 106 ? -10.394 14.858 19.924 1.00 53.28 106 GLY A O 1
ATOM 870 N N . ALA A 1 107 ? -11.535 12.994 20.307 1.00 50.38 107 ALA A N 1
ATOM 871 C CA . ALA A 1 107 ? -10.517 12.512 21.260 1.00 50.38 107 ALA A CA 1
ATOM 872 C C . ALA A 1 107 ? -9.323 11.846 20.539 1.00 50.38 107 ALA A C 1
ATOM 874 O O . ALA A 1 107 ? -9.140 10.630 20.605 1.00 50.38 107 ALA A O 1
ATOM 875 N N . ALA A 1 108 ? -8.526 12.643 19.817 1.00 53.19 108 ALA A N 1
ATOM 876 C CA . ALA A 1 108 ? -7.230 12.227 19.268 1.00 53.19 108 ALA A CA 1
ATOM 877 C C . ALA A 1 108 ? -6.244 11.794 20.377 1.00 53.19 108 ALA A C 1
ATOM 879 O O . ALA A 1 108 ? -5.389 10.939 20.145 1.00 53.19 108 ALA A O 1
ATOM 880 N N . ASP A 1 109 ? -6.431 12.304 21.595 1.00 53.84 109 ASP A N 1
ATOM 881 C CA . ASP A 1 109 ? -5.491 12.132 22.707 1.00 53.84 109 ASP A CA 1
ATOM 882 C C . ASP A 1 109 ? -5.525 10.728 23.324 1.00 53.84 109 ASP A C 1
ATOM 884 O O . ASP A 1 109 ? -4.503 10.188 23.746 1.00 53.84 109 ASP A O 1
ATOM 888 N N . ALA A 1 110 ? -6.683 10.065 23.310 1.00 51.47 110 ALA A N 1
ATOM 889 C CA . ALA A 1 110 ? -6.835 8.756 23.944 1.00 51.47 110 ALA A CA 1
ATOM 890 C C . ALA A 1 110 ? -6.234 7.599 23.112 1.00 51.47 110 ALA A C 1
ATOM 892 O O . ALA A 1 110 ? -5.950 6.528 23.648 1.00 51.47 110 ALA A O 1
ATOM 893 N N . TRP A 1 111 ? -6.007 7.803 21.810 1.00 55.22 111 TRP A N 1
ATOM 894 C CA . TRP A 1 111 ? -5.430 6.790 20.919 1.00 55.22 111 TRP A CA 1
ATOM 895 C C . TRP A 1 111 ? -3.892 6.851 20.874 1.00 55.22 111 TRP A C 1
ATOM 897 O O . TRP A 1 111 ? -3.247 5.800 20.900 1.00 55.22 111 TRP A O 1
ATOM 907 N N . ALA A 1 112 ? -3.299 8.053 20.933 1.00 52.78 112 ALA A N 1
ATOM 908 C CA . ALA A 1 112 ? -1.847 8.232 21.056 1.00 52.78 112 ALA A CA 1
ATOM 909 C C . ALA A 1 112 ? -1.283 7.545 22.317 1.00 52.78 112 ALA A C 1
ATOM 911 O O . ALA A 1 112 ? -0.267 6.854 22.251 1.00 52.78 112 ALA A O 1
ATOM 912 N N . MET A 1 113 ? -2.005 7.626 23.443 1.00 51.22 113 MET A N 1
ATOM 913 C CA . MET A 1 113 ? -1.595 6.979 24.697 1.00 51.22 113 MET A CA 1
ATOM 914 C C . MET A 1 113 ? -1.761 5.450 24.714 1.00 51.22 113 MET A C 1
ATOM 916 O O . MET A 1 113 ? -1.124 4.778 25.528 1.00 51.22 113 MET A O 1
ATOM 920 N N . SER A 1 114 ? -2.610 4.878 23.853 1.00 54.19 114 SER A N 1
ATOM 921 C CA . SER A 1 114 ? -2.843 3.426 23.831 1.00 54.19 114 SER A CA 1
ATOM 922 C C . SER A 1 114 ? -1.880 2.678 22.905 1.00 54.19 114 SER A C 1
ATOM 924 O O . SER A 1 114 ? -1.618 1.506 23.158 1.00 54.19 114 SER A O 1
ATOM 926 N N . LEU A 1 115 ? -1.337 3.325 21.866 1.00 53.69 115 LEU A N 1
ATOM 927 C CA . LEU A 1 115 ? -0.338 2.722 20.970 1.00 53.69 115 LEU A CA 1
ATOM 928 C C . LEU A 1 115 ? 1.070 2.673 21.580 1.00 53.69 115 LEU A C 1
ATOM 930 O O . LEU A 1 115 ? 1.816 1.741 21.300 1.00 53.69 115 LEU A O 1
ATOM 934 N N . GLN A 1 116 ? 1.422 3.615 22.460 1.00 46.72 116 GLN A N 1
ATOM 935 C CA . GLN A 1 116 ? 2.725 3.617 23.144 1.00 46.72 116 GLN A CA 1
ATOM 936 C C . GLN A 1 116 ? 2.871 2.535 24.227 1.00 46.72 116 GLN A C 1
ATOM 938 O O . GLN A 1 116 ? 3.990 2.233 24.624 1.00 46.72 116 GLN A O 1
ATOM 943 N N . ARG A 1 117 ? 1.782 1.908 24.696 1.00 46.72 117 ARG A N 1
ATOM 944 C CA . ARG A 1 117 ? 1.858 0.813 25.688 1.00 46.72 117 ARG A CA 1
ATOM 945 C C . ARG A 1 117 ? 2.110 -0.566 25.078 1.00 46.72 117 ARG A C 1
ATOM 947 O O . ARG A 1 117 ? 2.108 -1.551 25.805 1.00 46.72 117 ARG A O 1
ATOM 954 N N . SER A 1 118 ? 2.289 -0.670 23.763 1.00 47.75 118 SER A N 1
ATOM 955 C CA . SER A 1 118 ? 2.409 -1.958 23.071 1.00 47.75 118 SER A CA 1
ATOM 956 C C . SER A 1 118 ? 3.695 -2.069 22.249 1.00 47.75 118 SER A C 1
ATOM 958 O O . SER A 1 118 ? 3.623 -2.293 21.048 1.00 47.75 118 SER A O 1
ATOM 960 N N . ALA A 1 119 ? 4.857 -1.918 22.897 1.00 36.50 119 ALA A N 1
ATOM 961 C CA . ALA A 1 119 ? 6.094 -2.668 22.607 1.00 36.50 119 ALA A CA 1
ATOM 962 C C . ALA A 1 119 ? 7.211 -2.315 23.623 1.00 36.50 119 ALA A C 1
ATOM 964 O O . ALA A 1 119 ? 7.285 -1.149 24.010 1.00 36.50 119 ALA A O 1
ATOM 965 N N . PRO A 1 120 ? 8.146 -3.225 23.979 1.00 43.62 120 PRO A N 1
ATOM 966 C CA . PRO A 1 120 ? 8.154 -4.682 23.830 1.00 43.62 120 PRO A CA 1
ATOM 967 C C . PRO A 1 120 ? 8.261 -5.409 25.190 1.00 43.62 120 PRO A C 1
ATOM 969 O O . PRO A 1 120 ? 9.031 -5.030 26.068 1.00 43.62 120 PRO A O 1
ATOM 972 N N . GLY A 1 121 ? 7.521 -6.505 25.341 1.00 40.91 121 GLY A N 1
ATOM 973 C CA . GLY A 1 121 ? 7.678 -7.429 26.460 1.00 40.91 121 GLY A CA 1
ATOM 974 C C . GLY A 1 121 ? 6.427 -8.270 26.687 1.00 40.91 121 GLY A C 1
ATOM 975 O O . GLY A 1 121 ? 5.381 -7.722 27.006 1.00 40.91 121 GLY A O 1
ATOM 976 N N . SER A 1 122 ? 6.592 -9.591 26.584 1.00 45.25 122 SER A N 1
ATOM 977 C CA . SER A 1 122 ? 5.688 -10.650 27.061 1.00 45.25 122 SER A CA 1
ATOM 978 C C . SER A 1 122 ? 4.511 -11.081 26.161 1.00 45.25 122 SER A C 1
ATOM 980 O O . SER A 1 122 ? 3.515 -10.390 25.969 1.00 45.25 122 SER A O 1
ATOM 982 N N . ASP A 1 123 ? 4.683 -12.322 25.696 1.00 36.06 123 ASP A N 1
ATOM 983 C CA . ASP A 1 123 ? 3.715 -13.385 25.419 1.00 36.06 123 ASP A CA 1
ATOM 984 C C . ASP A 1 123 ? 2.739 -13.301 24.240 1.00 36.06 123 ASP A C 1
ATOM 986 O O . ASP A 1 123 ? 1.596 -12.847 24.317 1.00 36.06 123 ASP A O 1
ATOM 990 N N . SER A 1 124 ? 3.174 -13.983 23.175 1.00 46.94 124 SER A N 1
ATOM 991 C CA . SER A 1 124 ? 2.352 -14.713 22.212 1.00 46.94 124 SER A CA 1
ATOM 992 C C . SER A 1 124 ? 1.338 -15.632 22.906 1.00 46.94 124 SER A C 1
ATOM 994 O O . SER A 1 124 ? 1.563 -16.828 23.078 1.00 46.94 124 SER A O 1
ATOM 996 N N . ARG A 1 125 ? 0.165 -15.096 23.246 1.00 37.09 125 ARG A N 1
ATOM 997 C CA . ARG A 1 125 ? -1.047 -15.905 23.406 1.00 37.09 125 ARG A CA 1
ATOM 998 C C . ARG A 1 125 ? -1.746 -16.019 22.058 1.00 37.09 125 ARG A C 1
ATOM 1000 O O . ARG A 1 125 ? -2.444 -15.111 21.610 1.00 37.09 125 ARG A O 1
ATOM 1007 N N . SER A 1 126 ? -1.536 -17.164 21.423 1.00 41.69 126 SER A N 1
ATOM 1008 C CA . SER A 1 126 ? -2.330 -17.680 20.315 1.00 41.69 126 SER A CA 1
ATOM 1009 C C . SER A 1 126 ? -3.816 -17.658 20.684 1.00 41.69 126 SER A C 1
ATOM 1011 O O . SER A 1 126 ? -4.266 -18.310 21.625 1.00 41.69 126 SER A O 1
ATOM 1013 N N . VAL A 1 127 ? -4.594 -16.871 19.941 1.00 34.41 127 VAL A N 1
ATOM 1014 C CA . VAL A 1 127 ? -6.056 -16.903 20.018 1.00 34.41 127 VAL A CA 1
ATOM 1015 C C . VAL A 1 127 ? -6.522 -18.097 19.178 1.00 34.41 127 VAL A C 1
ATOM 1017 O O . VAL A 1 127 ? -6.132 -18.175 18.011 1.00 34.41 127 VAL A O 1
ATOM 1020 N N . PRO A 1 128 ? -7.337 -19.026 19.709 1.00 36.28 128 PRO A N 1
ATOM 1021 C CA . PRO A 1 128 ? -7.870 -20.117 18.910 1.00 36.28 128 PRO A CA 1
ATOM 1022 C C . PRO A 1 128 ? -8.815 -19.540 17.852 1.00 36.28 128 PRO A C 1
ATOM 1024 O O . PRO A 1 128 ? -9.845 -18.932 18.155 1.00 36.28 128 PRO A O 1
ATOM 1027 N N . TYR A 1 129 ? -8.411 -19.689 16.594 1.00 37.28 129 TYR A N 1
ATOM 1028 C CA . TYR A 1 129 ? -9.172 -19.294 15.421 1.00 37.28 129 TYR A CA 1
ATOM 1029 C C . TYR A 1 129 ? -10.312 -20.293 15.216 1.00 37.28 129 TYR A C 1
ATOM 1031 O O . TYR A 1 129 ? -10.089 -21.452 14.869 1.00 37.28 129 TYR A O 1
ATOM 1039 N N . ALA A 1 130 ? -11.546 -19.841 15.437 1.00 35.38 130 ALA A N 1
ATOM 1040 C CA . ALA A 1 130 ? -12.720 -20.556 14.966 1.00 35.38 130 ALA A CA 1
ATOM 1041 C C . ALA A 1 130 ? -12.744 -20.473 13.433 1.00 35.38 130 ALA A C 1
ATOM 1043 O O . ALA A 1 130 ? -12.933 -19.396 12.863 1.00 35.38 130 ALA A O 1
ATOM 1044 N N . SER A 1 131 ? -12.524 -21.620 12.790 1.00 42.31 131 SER A N 1
ATOM 1045 C CA . SER A 1 131 ? -12.678 -21.812 11.351 1.00 42.31 131 SER A CA 1
ATOM 1046 C C . SER A 1 131 ? -14.117 -21.470 10.958 1.00 42.31 131 SER A C 1
ATOM 1048 O O . SER A 1 131 ? -15.053 -22.192 11.297 1.00 42.31 131 SER A O 1
ATOM 1050 N N . SER A 1 132 ? -14.310 -20.317 10.317 1.00 38.62 132 SER A N 1
ATOM 1051 C CA . SER A 1 132 ? -15.611 -19.900 9.801 1.00 38.62 132 SER A CA 1
ATOM 1052 C C . SER A 1 132 ? -15.676 -20.265 8.322 1.00 38.62 132 SER A C 1
ATOM 1054 O O . SER A 1 132 ? -15.116 -19.576 7.473 1.00 38.62 132 SER A O 1
ATOM 1056 N N . THR A 1 133 ? -16.353 -21.373 8.030 1.00 38.00 133 THR A N 1
ATOM 1057 C CA . THR A 1 133 ? -16.740 -21.857 6.696 1.00 38.00 133 THR A CA 1
ATOM 1058 C C . THR A 1 133 ? -17.854 -20.993 6.100 1.00 38.00 133 THR A C 1
ATOM 1060 O O . THR A 1 133 ? -18.965 -21.454 5.849 1.00 38.00 133 THR A O 1
ATOM 1063 N N . LEU A 1 134 ? -17.579 -19.706 5.891 1.00 41.59 134 LEU A N 1
ATOM 1064 C CA . LEU A 1 134 ? -18.463 -18.845 5.112 1.00 41.59 134 LEU A CA 1
ATOM 1065 C C . LEU A 1 134 ? -17.956 -18.769 3.674 1.00 41.59 134 LEU A C 1
ATOM 1067 O O . LEU A 1 134 ? -16.902 -18.192 3.406 1.00 41.59 134 LEU A O 1
ATOM 1071 N N . GLU A 1 135 ? -18.748 -19.360 2.780 1.00 40.81 135 GLU A N 1
ATOM 1072 C CA . GLU A 1 135 ? -18.678 -19.226 1.325 1.00 40.81 135 GLU A CA 1
ATOM 1073 C C . GLU A 1 135 ? -18.329 -17.779 0.927 1.00 40.81 135 GLU A C 1
ATOM 1075 O O . GLU A 1 135 ? -19.108 -16.852 1.199 1.00 40.81 135 GLU A O 1
ATOM 1080 N N . PRO A 1 136 ? -17.155 -17.542 0.314 1.00 42.12 136 PRO A N 1
ATOM 1081 C CA . PRO A 1 136 ? -16.771 -16.220 -0.142 1.00 42.12 136 PRO A CA 1
ATOM 1082 C C . PRO A 1 136 ? -17.731 -15.794 -1.249 1.00 42.12 136 PRO A C 1
ATOM 1084 O O . PRO A 1 136 ? -17.687 -16.326 -2.354 1.00 42.12 136 PRO A O 1
ATOM 1087 N N . SER A 1 137 ? -18.584 -14.803 -0.982 1.00 40.44 137 SER A N 1
ATOM 1088 C CA . SER A 1 137 ? -19.394 -14.177 -2.026 1.00 40.44 137 SER A CA 1
ATOM 1089 C C . SER A 1 137 ? -18.453 -13.564 -3.068 1.00 40.44 137 SER A C 1
ATOM 1091 O O . SER A 1 137 ? -17.908 -12.470 -2.872 1.00 40.44 137 SER A O 1
ATOM 1093 N N . TYR A 1 138 ? -18.210 -14.303 -4.147 1.00 45.53 138 TYR A N 1
ATOM 1094 C CA . TYR A 1 138 ? -17.413 -13.875 -5.280 1.00 45.53 138 TYR A CA 1
ATOM 1095 C C . TYR A 1 138 ? -18.115 -12.677 -5.916 1.00 45.53 138 TYR A C 1
ATOM 1097 O O . TYR A 1 138 ? -19.147 -12.804 -6.571 1.00 45.53 138 TYR A O 1
ATOM 1105 N N . ILE A 1 139 ? -17.581 -11.478 -5.685 1.00 49.03 139 ILE A N 1
ATOM 1106 C CA . ILE A 1 139 ? -18.010 -10.302 -6.434 1.00 49.03 139 ILE A CA 1
ATOM 1107 C C . ILE A 1 139 ? -17.403 -10.469 -7.823 1.00 49.03 139 ILE A C 1
ATOM 1109 O O . ILE A 1 139 ? -16.215 -10.194 -8.005 1.00 49.03 139 ILE A O 1
ATOM 1113 N N . ALA A 1 140 ? -18.204 -10.943 -8.779 1.00 37.91 140 ALA A N 1
ATOM 1114 C CA . ALA A 1 140 ? -17.829 -10.973 -10.185 1.00 37.91 140 ALA A CA 1
ATOM 1115 C C . ALA A 1 140 ? -17.475 -9.544 -10.617 1.00 37.91 140 ALA A C 1
ATOM 1117 O O . ALA A 1 140 ? -18.337 -8.668 -10.702 1.00 37.91 140 ALA A O 1
ATOM 1118 N N . ARG A 1 141 ? -16.177 -9.278 -10.793 1.00 47.31 141 ARG A N 1
ATOM 1119 C CA . ARG A 1 141 ? -15.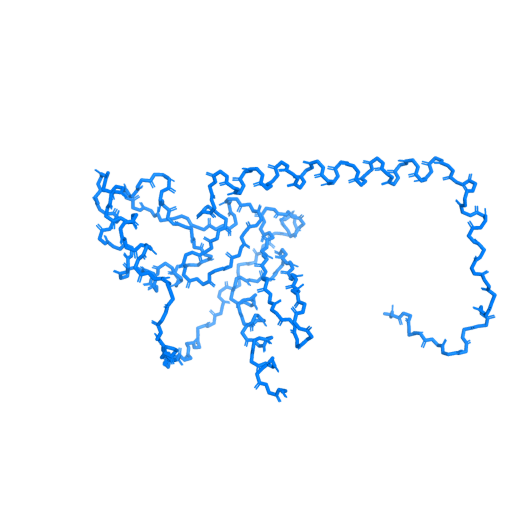687 -7.981 -11.264 1.00 47.31 141 ARG A CA 1
ATOM 1120 C C . ARG A 1 141 ? -15.725 -7.968 -12.784 1.00 47.31 141 ARG A C 1
ATOM 1122 O O . ARG A 1 141 ? -15.390 -8.967 -13.417 1.00 47.31 141 ARG A O 1
ATOM 1129 N N . SER A 1 142 ? -16.124 -6.834 -13.355 1.00 46.66 142 SER A N 1
ATOM 1130 C CA . SER A 1 142 ? -16.103 -6.638 -14.804 1.00 46.66 142 SER A CA 1
ATOM 1131 C C . SER A 1 142 ? -14.677 -6.833 -15.331 1.00 46.66 142 SER A C 1
ATOM 1133 O O . SER A 1 142 ? -13.715 -6.419 -14.683 1.00 46.66 142 SER A O 1
ATOM 1135 N N . TYR A 1 143 ? -14.526 -7.459 -16.501 1.00 48.19 143 TYR A N 1
ATOM 1136 C CA . TYR A 1 143 ? -13.223 -7.728 -17.127 1.00 48.19 143 TYR A CA 1
ATOM 1137 C C . TYR A 1 143 ? -12.373 -6.453 -17.296 1.00 48.19 143 TYR A C 1
ATOM 1139 O O . TYR A 1 143 ? -11.152 -6.488 -17.160 1.00 48.19 143 TYR A O 1
ATOM 1147 N N . THR A 1 144 ? -13.022 -5.301 -17.483 1.00 49.12 144 THR A N 1
ATOM 1148 C CA . THR A 1 144 ? -12.373 -3.988 -17.596 1.00 49.12 144 THR A CA 1
ATOM 1149 C C . THR A 1 144 ? -11.812 -3.451 -16.273 1.00 49.12 144 THR A C 1
ATOM 1151 O O . THR A 1 144 ? -10.888 -2.642 -16.292 1.00 49.12 144 THR A O 1
ATOM 1154 N N . ASP A 1 145 ? -12.295 -3.923 -15.117 1.00 47.38 145 ASP A N 1
ATOM 1155 C CA . ASP A 1 145 ? -11.782 -3.529 -13.794 1.00 47.38 145 ASP A CA 1
ATOM 1156 C C . ASP A 1 145 ? -10.623 -4.406 -13.299 1.00 47.38 145 ASP A C 1
ATOM 1158 O O . ASP A 1 145 ? -9.883 -4.002 -12.399 1.00 47.38 145 ASP A O 1
ATOM 1162 N N . VAL A 1 146 ? -10.440 -5.602 -13.871 1.00 49.25 146 VAL A N 1
ATOM 1163 C CA . VAL A 1 146 ? -9.426 -6.583 -13.432 1.00 49.25 146 VAL A CA 1
ATOM 1164 C C . VAL A 1 146 ? -7.995 -6.070 -13.662 1.00 49.25 146 VAL A C 1
ATOM 1166 O O . VAL A 1 146 ? -7.084 -6.400 -12.898 1.00 49.25 146 VAL A O 1
ATOM 1169 N N . ALA A 1 147 ? 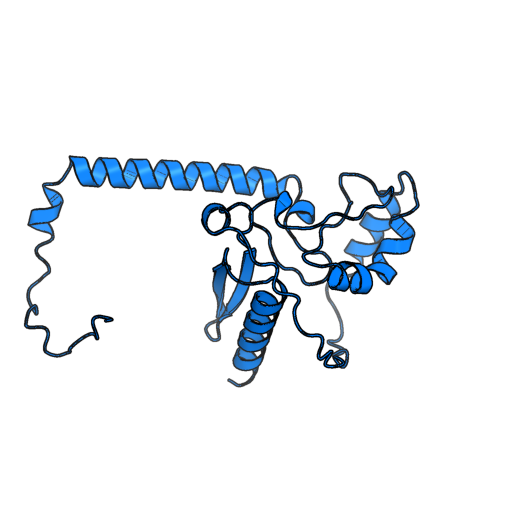-7.807 -5.185 -14.647 1.00 48.84 147 ALA A N 1
ATOM 1170 C CA . ALA A 1 147 ? -6.536 -4.508 -14.916 1.00 48.84 147 ALA A CA 1
ATOM 1171 C C . ALA A 1 147 ? -6.342 -3.205 -14.114 1.00 48.84 147 ALA A C 1
ATOM 1173 O O . ALA A 1 147 ? -5.264 -2.606 -14.149 1.00 48.84 147 ALA A O 1
ATOM 1174 N N . SER A 1 148 ? -7.353 -2.739 -13.372 1.00 61.16 148 SER A N 1
ATOM 1175 C CA . SER A 1 148 ? -7.222 -1.513 -12.592 1.00 61.16 148 SER A CA 1
ATOM 1176 C C . SER A 1 148 ? -6.395 -1.781 -11.335 1.00 61.16 148 SER A C 1
ATOM 1178 O O . SER A 1 148 ? -6.864 -2.407 -10.378 1.00 61.16 148 SER A O 1
ATOM 1180 N N . ARG A 1 149 ? -5.171 -1.231 -11.291 1.00 65.50 149 ARG A N 1
ATOM 1181 C CA . ARG A 1 149 ? -4.309 -1.213 -10.088 1.00 65.50 149 ARG A CA 1
ATOM 1182 C C . ARG A 1 149 ? -5.036 -0.702 -8.839 1.00 65.50 149 ARG A C 1
ATOM 1184 O O . ARG A 1 149 ? -4.649 -1.036 -7.729 1.00 65.50 149 ARG A O 1
ATOM 1191 N N . LYS A 1 150 ? -6.159 0.009 -9.006 1.00 72.69 150 LYS A N 1
ATOM 1192 C CA . LYS A 1 150 ? -7.055 0.520 -7.958 1.00 72.69 150 LYS A CA 1
ATOM 1193 C C . LYS A 1 150 ? -7.426 -0.492 -6.865 1.00 72.69 150 LYS A C 1
ATOM 1195 O O . LYS A 1 150 ? -7.715 -0.075 -5.741 1.00 72.69 150 LYS A O 1
ATOM 1200 N N . TYR A 1 151 ? -7.434 -1.790 -7.173 1.00 74.94 151 TYR A N 1
ATOM 1201 C CA . TYR A 1 151 ? -7.772 -2.854 -6.221 1.00 74.94 151 TYR A CA 1
ATOM 1202 C C . TYR A 1 151 ? -6.623 -3.822 -5.919 1.00 74.94 151 TYR A C 1
ATOM 1204 O O . TYR A 1 151 ? -6.881 -4.864 -5.304 1.00 74.94 151 TYR A O 1
ATOM 1212 N N . GLU A 1 152 ? -5.395 -3.496 -6.331 1.00 85.62 152 GLU A N 1
ATOM 1213 C CA . GLU A 1 152 ? -4.193 -4.264 -6.009 1.00 85.62 152 GLU A CA 1
ATOM 1214 C C . GLU A 1 152 ? -3.954 -4.240 -4.495 1.00 85.62 152 GLU A C 1
ATOM 1216 O O . GLU A 1 152 ? -4.011 -3.191 -3.840 1.00 85.62 152 GLU A O 1
ATOM 1221 N N . ARG A 1 153 ? -3.726 -5.423 -3.933 1.00 86.38 153 ARG A N 1
ATOM 1222 C CA . ARG A 1 153 ? -3.453 -5.646 -2.512 1.00 86.38 153 ARG A CA 1
ATOM 1223 C C . ARG A 1 153 ? -2.089 -6.278 -2.371 1.00 86.38 153 ARG A C 1
ATOM 1225 O O . ARG A 1 153 ? -1.703 -7.071 -3.227 1.00 86.38 153 ARG A O 1
ATOM 1232 N N . ARG A 1 154 ? -1.405 -5.944 -1.283 1.00 89.31 154 ARG A N 1
ATOM 1233 C CA . ARG A 1 154 ? -0.076 -6.448 -0.972 1.00 89.31 154 ARG A CA 1
ATOM 1234 C C . ARG A 1 154 ? -0.070 -7.171 0.358 1.00 89.31 154 ARG A C 1
ATOM 1236 O O . ARG A 1 154 ? -0.747 -6.788 1.315 1.00 89.31 154 ARG A O 1
ATOM 1243 N N . VAL A 1 155 ? 0.691 -8.249 0.366 1.00 89.00 155 VAL A N 1
ATOM 1244 C CA . VAL A 1 155 ? 1.045 -9.025 1.540 1.00 89.00 155 VAL A CA 1
ATOM 1245 C C . VAL A 1 155 ? 2.560 -9.046 1.598 1.00 89.00 155 VAL A C 1
ATOM 1247 O O . VAL A 1 155 ? 3.207 -9.415 0.621 1.00 89.00 155 VAL A O 1
ATOM 1250 N N . THR A 1 156 ? 3.096 -8.681 2.752 1.00 86.44 156 THR A N 1
ATOM 1251 C CA . THR A 1 156 ? 4.520 -8.767 3.052 1.00 86.44 156 THR A CA 1
ATOM 1252 C C . THR A 1 156 ? 4.721 -9.931 4.022 1.00 86.44 156 THR A C 1
ATOM 1254 O O . THR A 1 156 ? 4.092 -9.950 5.083 1.00 86.44 156 THR A O 1
ATOM 1257 N N . THR A 1 157 ? 5.545 -10.913 3.659 1.00 87.25 157 THR A N 1
ATOM 1258 C CA . THR A 1 157 ? 5.909 -12.059 4.514 1.00 87.25 157 THR A CA 1
ATOM 1259 C C . THR A 1 157 ? 7.416 -12.207 4.620 1.00 87.25 157 THR A C 1
ATOM 1261 O O . THR A 1 157 ? 8.148 -11.806 3.719 1.00 87.25 157 THR A O 1
ATOM 1264 N N . LEU A 1 158 ? 7.879 -12.823 5.705 1.00 85.81 158 LEU A N 1
ATOM 1265 C CA . LEU A 1 158 ? 9.264 -13.265 5.827 1.00 85.81 158 LEU A CA 1
ATOM 1266 C C . LEU A 1 158 ? 9.405 -14.639 5.176 1.00 85.81 158 LEU A C 1
ATOM 1268 O O . LEU A 1 158 ? 8.599 -15.536 5.412 1.00 85.81 158 LEU A O 1
ATOM 1272 N N . ALA A 1 159 ? 10.406 -14.773 4.324 1.00 84.50 159 ALA A N 1
ATOM 1273 C CA . ALA A 1 159 ? 10.858 -16.043 3.800 1.00 84.50 159 ALA A CA 1
ATOM 1274 C C . ALA A 1 159 ? 11.688 -16.791 4.857 1.00 84.50 159 ALA A C 1
ATOM 1276 O O . ALA A 1 159 ? 12.217 -16.159 5.776 1.00 84.50 159 ALA A O 1
ATOM 1277 N N . PRO A 1 160 ? 11.863 -18.117 4.711 1.00 81.62 160 PRO A N 1
ATOM 1278 C CA . PRO A 1 160 ? 12.707 -18.907 5.611 1.00 81.62 160 PRO A CA 1
ATOM 1279 C C . PRO A 1 160 ? 14.163 -18.426 5.690 1.00 81.62 160 PRO A C 1
ATOM 1281 O O . PRO A 1 160 ? 14.818 -18.599 6.710 1.00 81.62 160 PRO A O 1
ATOM 1284 N N . ASP A 1 161 ? 14.671 -17.783 4.634 1.00 85.56 161 ASP A N 1
ATOM 1285 C CA . ASP A 1 161 ? 16.016 -17.193 4.590 1.00 85.56 161 ASP A CA 1
ATOM 1286 C C . ASP A 1 161 ? 16.105 -15.816 5.285 1.00 85.56 161 ASP A C 1
ATOM 1288 O O . ASP A 1 161 ? 17.134 -15.144 5.215 1.00 85.56 161 ASP A O 1
ATOM 1292 N N . GLY A 1 162 ? 15.022 -15.366 5.930 1.00 85.88 162 GLY A N 1
ATOM 1293 C CA . GLY A 1 162 ? 14.911 -14.058 6.571 1.00 85.88 162 GLY A CA 1
ATOM 1294 C C . GLY A 1 162 ? 14.665 -12.899 5.600 1.00 85.88 162 GLY A C 1
ATOM 1295 O O . GLY A 1 162 ? 14.488 -11.762 6.044 1.00 85.88 162 GLY A O 1
ATOM 1296 N N . ARG A 1 163 ? 14.619 -13.138 4.281 1.00 87.50 163 ARG A N 1
ATOM 1297 C CA . ARG A 1 163 ? 14.285 -12.085 3.315 1.00 87.50 163 ARG A CA 1
ATOM 1298 C C . ARG A 1 163 ? 12.805 -11.752 3.373 1.00 87.50 163 ARG A C 1
ATOM 1300 O O . ARG A 1 163 ? 11.959 -12.579 3.690 1.00 87.50 163 ARG A O 1
ATOM 1307 N N . THR A 1 164 ? 12.471 -10.519 3.023 1.00 87.31 164 THR A N 1
ATOM 1308 C CA . THR A 1 164 ? 11.075 -10.098 2.917 1.00 87.31 164 THR A CA 1
ATOM 1309 C C . THR A 1 164 ? 10.562 -10.344 1.500 1.00 87.31 164 THR A C 1
ATOM 1311 O O . THR A 1 164 ? 11.117 -9.813 0.540 1.00 87.31 164 THR A O 1
ATOM 1314 N N . ILE A 1 165 ? 9.488 -11.122 1.365 1.00 88.69 165 ILE A N 1
ATOM 1315 C CA . ILE A 1 165 ? 8.769 -11.335 0.106 1.00 88.69 165 ILE A CA 1
ATOM 1316 C C . ILE A 1 165 ? 7.515 -10.460 0.110 1.00 88.69 165 ILE A C 1
ATOM 1318 O O . ILE A 1 165 ? 6.705 -10.519 1.036 1.00 88.69 165 ILE A O 1
ATOM 1322 N N . GLN A 1 166 ? 7.334 -9.668 -0.949 1.00 90.62 166 GLN A N 1
ATOM 1323 C CA . GLN A 1 166 ? 6.077 -8.976 -1.222 1.00 90.62 166 GLN A CA 1
ATOM 1324 C C . GLN A 1 166 ? 5.308 -9.682 -2.333 1.00 90.62 166 GLN A C 1
ATOM 1326 O O . GLN A 1 166 ? 5.803 -9.844 -3.447 1.00 90.62 166 GLN A O 1
ATOM 1331 N N . ILE A 1 167 ? 4.063 -10.047 -2.037 1.00 90.81 167 ILE A N 1
ATOM 1332 C CA . ILE A 1 167 ? 3.123 -10.604 -3.007 1.00 90.81 167 ILE A CA 1
ATOM 1333 C C . ILE A 1 167 ? 2.034 -9.570 -3.251 1.00 90.81 167 ILE A C 1
ATOM 1335 O O . ILE A 1 167 ? 1.331 -9.160 -2.323 1.00 90.81 167 ILE A O 1
ATOM 1339 N N . ALA A 1 168 ? 1.884 -9.160 -4.508 1.00 90.06 168 ALA A N 1
ATOM 1340 C CA . ALA A 1 168 ? 0.856 -8.229 -4.942 1.00 90.06 168 ALA A CA 1
ATOM 1341 C C . ALA A 1 168 ? -0.150 -8.925 -5.865 1.00 90.06 168 ALA A C 1
ATOM 1343 O O . ALA A 1 168 ? 0.237 -9.657 -6.772 1.00 90.06 168 ALA A O 1
ATOM 1344 N N . SER A 1 169 ? -1.445 -8.683 -5.658 1.00 89.81 169 SER A N 1
ATOM 1345 C CA . SER A 1 169 ? -2.490 -9.196 -6.549 1.00 89.81 169 SER A CA 1
ATOM 1346 C C . SER A 1 169 ? -3.668 -8.232 -6.669 1.00 89.81 169 SER A C 1
ATOM 1348 O O . SER A 1 169 ? -4.190 -7.728 -5.670 1.00 89.81 169 SER A O 1
ATOM 1350 N N . SER A 1 170 ? -4.109 -7.980 -7.906 1.00 84.88 170 SER A N 1
ATOM 1351 C CA . SER A 1 170 ? -5.355 -7.264 -8.221 1.00 84.88 170 SER A CA 1
ATOM 1352 C C . SER A 1 170 ? -6.566 -8.196 -8.325 1.00 84.88 170 SER A C 1
ATOM 1354 O O . SER A 1 170 ? -7.706 -7.747 -8.154 1.00 84.88 170 SER A O 1
ATOM 1356 N N . THR A 1 171 ? -6.323 -9.487 -8.570 1.00 85.12 171 THR A N 1
ATOM 1357 C CA . THR A 1 171 ? -7.342 -10.498 -8.876 1.00 85.12 171 THR A CA 1
ATOM 1358 C C . THR A 1 171 ? -7.760 -11.311 -7.655 1.00 85.12 171 THR A C 1
ATOM 1360 O O . THR A 1 171 ? -8.901 -11.763 -7.585 1.00 85.12 171 THR A O 1
ATOM 1363 N N . MET A 1 172 ? -6.884 -11.458 -6.659 1.00 87.06 172 MET A N 1
ATOM 1364 C CA . MET A 1 172 ? -7.194 -12.202 -5.441 1.00 87.06 172 MET A CA 1
ATOM 1365 C C . MET A 1 172 ? -8.074 -11.396 -4.480 1.00 87.06 172 MET A C 1
ATOM 1367 O O . MET A 1 172 ? -7.932 -10.177 -4.293 1.00 87.06 172 MET A O 1
ATOM 1371 N N . THR A 1 173 ? -8.993 -12.106 -3.824 1.00 87.19 173 THR A N 1
ATOM 1372 C CA . THR A 1 173 ? -9.812 -11.523 -2.759 1.00 87.19 173 THR A CA 1
ATOM 1373 C C . THR A 1 173 ? -8.949 -11.228 -1.524 1.00 87.19 173 THR A C 1
ATOM 1375 O O . THR A 1 173 ? -7.922 -11.880 -1.316 1.00 87.19 173 THR A O 1
ATOM 1378 N N . PRO A 1 174 ? -9.345 -10.273 -0.659 1.00 85.44 174 PRO A N 1
ATOM 1379 C CA . PRO A 1 174 ? -8.657 -10.059 0.614 1.00 85.44 174 PRO A CA 1
ATOM 1380 C C . PRO A 1 174 ? -8.543 -11.321 1.476 1.00 85.44 174 PRO A C 1
ATOM 1382 O O . PRO A 1 174 ? -7.549 -11.485 2.177 1.00 85.44 174 PRO A O 1
ATOM 1385 N N . SER A 1 175 ? -9.556 -12.191 1.441 1.00 86.31 175 SER A N 1
ATOM 1386 C CA . SER A 1 175 ? -9.553 -13.450 2.188 1.00 86.31 175 SER A CA 1
ATOM 1387 C C . SER A 1 175 ? -8.491 -14.400 1.641 1.00 86.31 175 SER A C 1
ATOM 1389 O O . SER A 1 175 ? -7.663 -14.865 2.413 1.00 86.31 175 SER A O 1
ATOM 1391 N N . SER A 1 176 ? -8.423 -14.575 0.318 1.00 89.25 176 SER A N 1
ATOM 1392 C CA . SER A 1 176 ? -7.404 -15.413 -0.331 1.00 89.25 176 SER A CA 1
ATOM 1393 C C . SER A 1 176 ? -5.981 -14.895 -0.094 1.00 89.25 176 SER A C 1
ATOM 1395 O O . SER A 1 176 ? -5.070 -15.677 0.139 1.00 89.25 176 SER A O 1
ATOM 1397 N N . MET A 1 177 ? -5.772 -13.571 -0.110 1.00 91.50 177 MET A N 1
ATOM 1398 C CA . MET A 1 177 ? -4.459 -12.981 0.202 1.00 91.50 177 MET A CA 1
ATOM 1399 C C . MET A 1 177 ? -4.051 -13.225 1.659 1.00 91.50 177 MET A C 1
ATOM 1401 O O . MET A 1 177 ? -2.879 -13.449 1.948 1.00 91.50 177 MET A O 1
ATOM 1405 N N . ARG A 1 178 ? -5.012 -13.182 2.588 1.00 88.06 178 ARG A N 1
ATOM 1406 C CA . ARG A 1 178 ? -4.760 -13.489 3.999 1.00 88.06 178 ARG A CA 1
ATOM 1407 C C . ARG A 1 178 ? -4.426 -14.959 4.195 1.00 88.06 178 ARG A C 1
ATOM 1409 O O . ARG A 1 178 ? -3.459 -15.258 4.872 1.00 88.06 178 ARG A O 1
ATOM 1416 N N . GLU A 1 179 ? -5.193 -15.846 3.578 1.00 91.12 179 GLU A N 1
ATOM 1417 C CA . GLU A 1 179 ? -4.928 -17.279 3.623 1.00 91.12 179 GLU A CA 1
ATOM 1418 C C . GLU A 1 179 ? -3.535 -17.597 3.075 1.00 91.12 179 GLU A C 1
ATOM 1420 O O . GLU A 1 179 ? -2.766 -18.275 3.747 1.00 91.12 179 GLU A O 1
ATOM 1425 N N . LEU A 1 180 ? -3.166 -17.018 1.926 1.00 91.56 180 LEU A N 1
ATOM 1426 C CA . LEU A 1 180 ? -1.825 -17.151 1.358 1.00 91.56 180 LEU A CA 1
ATOM 1427 C C . LEU A 1 180 ? -0.746 -16.709 2.352 1.00 91.56 180 LEU A C 1
ATOM 1429 O O . LEU A 1 180 ? 0.222 -17.429 2.576 1.00 91.56 180 LEU A O 1
ATOM 1433 N N . ARG A 1 181 ? -0.927 -15.547 2.987 1.00 89.38 181 ARG A N 1
ATOM 1434 C CA . ARG A 1 181 ? -0.011 -15.066 4.025 1.00 89.38 181 ARG A CA 1
ATOM 1435 C C . ARG A 1 181 ? 0.109 -16.056 5.182 1.00 89.38 181 ARG A C 1
ATOM 1437 O O . ARG A 1 181 ? 1.210 -16.340 5.634 1.00 89.38 181 ARG A O 1
ATOM 1444 N N . ASP A 1 182 ? -1.019 -16.542 5.679 1.00 88.69 182 ASP A N 1
ATOM 1445 C CA . ASP A 1 182 ? -1.070 -17.403 6.854 1.00 88.69 182 ASP A CA 1
ATOM 1446 C C . ASP A 1 182 ? -0.512 -18.810 6.537 1.00 88.69 182 ASP A C 1
ATOM 1448 O O . ASP A 1 182 ? 0.027 -19.472 7.420 1.00 88.69 182 ASP A O 1
ATOM 1452 N N . VAL A 1 183 ? -0.588 -19.273 5.282 1.00 90.38 183 VAL A N 1
ATOM 1453 C CA . VAL A 1 183 ? 0.144 -20.457 4.790 1.00 90.38 183 VAL A CA 1
ATOM 1454 C C . VAL A 1 183 ? 1.652 -20.201 4.814 1.00 90.38 183 VAL A C 1
ATOM 1456 O O . VAL A 1 183 ? 2.373 -20.946 5.467 1.00 90.38 183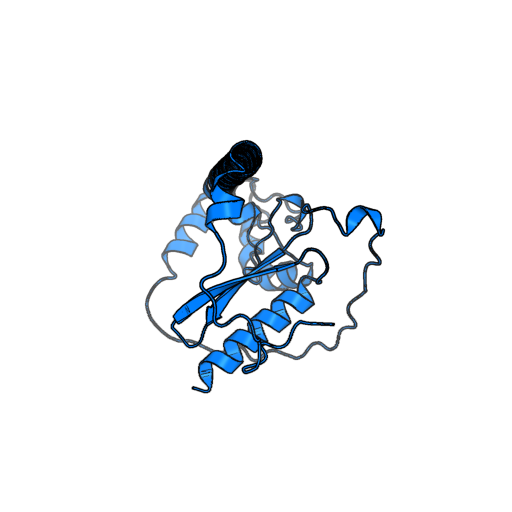 VAL A O 1
ATOM 1459 N N . LEU A 1 184 ? 2.116 -19.102 4.213 1.00 86.88 184 LEU A N 1
ATOM 1460 C CA . LEU A 1 184 ? 3.545 -18.766 4.170 1.00 86.88 184 LEU A CA 1
ATOM 1461 C C . LEU A 1 184 ? 4.162 -18.619 5.570 1.00 86.88 184 LEU A C 1
ATOM 1463 O O . LEU A 1 184 ? 5.281 -19.065 5.806 1.00 86.88 184 LEU A O 1
ATOM 1467 N N . LEU A 1 185 ? 3.424 -18.026 6.514 1.00 85.06 185 LEU A N 1
ATOM 1468 C CA . LEU A 1 185 ? 3.876 -17.902 7.901 1.00 85.06 185 LEU A CA 1
ATOM 1469 C C . LEU A 1 185 ? 3.916 -19.251 8.630 1.00 85.06 185 LEU A C 1
ATOM 1471 O O . LEU A 1 185 ? 4.812 -19.463 9.443 1.00 85.06 185 LEU A O 1
ATOM 1475 N N . ARG A 1 186 ? 2.985 -20.170 8.350 1.00 85.81 186 ARG A N 1
ATOM 1476 C CA . ARG A 1 186 ? 3.013 -21.517 8.944 1.00 85.81 186 ARG A CA 1
ATOM 1477 C C . ARG A 1 186 ? 4.226 -22.310 8.475 1.00 85.81 186 ARG A C 1
ATOM 1479 O O . ARG A 1 186 ? 4.903 -22.897 9.310 1.00 85.81 186 ARG A O 1
ATOM 1486 N N . ASP A 1 187 ? 4.533 -22.258 7.185 1.00 81.88 187 ASP A N 1
ATOM 1487 C CA . ASP A 1 187 ? 5.653 -23.010 6.612 1.00 81.88 187 ASP A CA 1
ATOM 1488 C C . ASP A 1 187 ? 7.011 -22.484 7.104 1.00 81.88 187 ASP A C 1
ATOM 1490 O O . ASP A 1 187 ? 7.954 -23.254 7.265 1.00 81.88 187 ASP A O 1
ATOM 1494 N N . SER A 1 188 ? 7.101 -21.189 7.433 1.00 76.25 188 SER A N 1
ATOM 1495 C CA . SER A 1 188 ? 8.315 -20.593 8.009 1.00 76.25 188 SER A CA 1
ATOM 1496 C C . SER A 1 188 ? 8.659 -21.070 9.429 1.00 76.25 188 SER A C 1
ATOM 1498 O O . SER A 1 188 ? 9.777 -20.847 9.876 1.00 76.25 188 SER A O 1
ATOM 1500 N N . LEU A 1 189 ? 7.725 -21.719 10.140 1.00 68.12 189 LEU A N 1
ATOM 1501 C CA . LEU A 1 189 ? 7.910 -22.189 11.524 1.00 68.12 189 LEU A CA 1
ATOM 1502 C C . LEU A 1 189 ? 8.273 -23.681 11.632 1.00 68.12 189 LEU A C 1
ATOM 1504 O O . LEU A 1 189 ? 8.416 -24.185 12.744 1.00 68.12 189 LEU A O 1
ATOM 1508 N N . VAL A 1 190 ? 8.371 -24.398 10.508 1.00 65.75 190 VAL A N 1
ATOM 1509 C CA . VAL A 1 190 ? 8.610 -25.857 10.470 1.00 65.75 190 VAL A CA 1
ATOM 1510 C C . VAL A 1 190 ? 10.061 -26.200 10.072 1.00 65.75 190 VAL A C 1
ATOM 1512 O O . VAL A 1 190 ? 10.400 -27.372 9.925 1.00 65.75 190 VAL A O 1
ATOM 1515 N N . LEU A 1 191 ? 10.933 -25.196 9.932 1.00 54.38 191 LEU A N 1
ATOM 1516 C CA . LEU A 1 191 ? 12.365 -25.341 9.629 1.00 54.38 191 LEU A CA 1
ATOM 1517 C C . LEU A 1 191 ? 13.218 -24.902 10.821 1.00 54.38 191 LEU A C 1
ATOM 1519 O O . LEU A 1 191 ? 14.240 -25.578 11.067 1.00 54.38 191 LEU A O 1
#